Protein AF-0000000075713575 (afdb_homodimer)

Nearest PDB structures (foldseek):
  6gsm-assembly1_m  TM=3.880E-01  e=6.471E+00  Saccharomyces cerevisiae S288C
  9c3c-assembly1_d  TM=3.299E-01  e=9.921E+00  Oryctolagus cuniculus

Solvent-accessible surface area (backbone atoms only — not comparable to full-atom values): 21147 Å² total; per-residue (Å²): 94,68,69,56,51,51,51,34,57,72,71,66,52,67,71,81,42,70,58,87,87,47,70,42,59,58,77,86,48,47,62,59,51,35,51,52,45,24,72,74,68,73,42,72,39,70,41,90,49,92,88,32,43,68,83,84,58,66,46,84,48,88,96,42,70,45,41,72,75,47,74,49,78,45,34,51,42,26,34,40,26,39,27,32,38,95,81,52,45,49,35,33,54,73,44,41,70,91,52,56,64,51,34,50,21,53,49,16,29,68,74,30,69,89,32,45,40,45,40,55,36,76,92,68,70,32,34,31,53,76,65,93,54,53,84,86,58,61,41,10,54,60,50,44,52,48,39,30,54,74,40,41,71,44,72,41,46,64,41,71,56,68,54,78,45,67,30,69,41,94,83,75,40,64,42,52,60,83,70,44,73,46,75,47,63,56,96,70,68,57,50,52,52,35,57,73,70,67,53,69,70,81,43,67,57,87,86,47,70,44,58,58,76,86,49,46,63,58,50,34,52,52,46,23,72,74,68,72,42,70,40,70,41,90,50,93,88,33,43,67,84,85,58,67,46,85,47,87,96,41,68,46,40,72,77,45,74,50,79,44,34,51,41,26,33,38,27,40,27,31,38,96,80,51,45,49,37,35,54,73,44,41,70,88,54,56,62,49,34,50,21,52,48,15,30,68,76,31,68,91,32,46,40,45,41,57,36,76,92,69,71,33,33,30,54,76,66,91,54,52,83,85,58,60,40,11,54,59,51,42,52,48,39,31,55,73,40,41,72,46,71,40,47,65,41,71,55,65,55,78,46,67,31,69,40,94,84,74,40,63,44,53,62,86,71,45,73,47,76,46,63,54

InterPro domains:
  IPR023211 DNA polymerase, palm domain superfamily [G3DSA:3.90.1600.10] (2-115)
  IPR043502 DNA/RNA polymerase superfamily [SSF56672] (1-141)

Radius of gyration: 22.99 Å; Cα contacts (8 Å, |Δi|>4): 687; chains: 2; bounding box: 75×59×48 Å

Secondary structure (DSSP, 8-state):
-HHHHHHHHHHT--EEEE-SS-EEE-GGGHHHHHHHHHHHHSS-SBSSSTT-B---SPPSSTTS--EEEEEEEEE--EEEEEEE-TT--EEEEEEETTS-HHHHHHHHHHH-TTSBPEEEETTTTEEEESS---TTS-BHHHHHHHHHHTT--EEEEGGGGS---EEE-TTS-EEE-S--EEEE--/-HHHHHHHHHHT--EEEE-SS-EEE-GGGHHHHHHHHHHHHSS-SBSSSTT-B---SPPSSTTS--EEEEEEEEE--EEEEEEE-TT--EEEEEEETTS-HHHHHHHHHHH-TTSBPEEEETTTTEEEESS---TTS-BHHHHHHHHHHTT--EEEEGGGGS----EE-TTS-EE--S--EEEE--

Organism: Trichomonas vaginalis (strain ATCC PRA-98 / G3) (NCBI:txid412133)

pLDDT: mean 84.95, std 14.26, range [38.28, 98.31]

Sequence (372 aa):
MNEVFCTIEDLGLKAFYQDTDSMHIYNEDIPRLAHEFKKRYGRELIGKTLGQFHSDFAEITPGKQSLAYKSIFCGKKTYIDLLTNDLNEVAFHCRMKGVKQDVIALTANEMFPDSVQCFYDEDKGLMVPQGKFDKDSEFSVMKLYKALYDGQEIGFDLCKSCQPCFEEKFNFSITTKTSFIRKLKFMNEVFCTIEDLGLKAFYQDTDSMHIYNEDIPRLAHEFKKRYGRELIGKTLGQFHSDFAEITPGKQSLAYKSIFCGKKTYIDLLTNDLNEVAFHCRMKGVKQDVIALTANEMFPDSVQCFYDEDKGLMVPQGKFDKDSEFSVMKLYKALYDGQEIGFDLCKSCQPCFEEKFNFSITTKTSFIRKLKF

Structure (mmCIF, N/CA/C/O backbone):
data_AF-0000000075713575-model_v1
#
loop_
_entity.id
_entity.type
_entity.pdbx_description
1 polymer 'DNA-directed DNA polymerase'
#
loop_
_atom_site.group_PDB
_atom_site.id
_atom_site.type_symbol
_atom_site.label_atom_id
_atom_site.label_alt_id
_atom_site.label_comp_id
_atom_site.label_asym_id
_atom_site.label_entity_id
_atom_site.label_seq_id
_atom_site.pdbx_PDB_ins_code
_atom_site.Cartn_x
_atom_site.Cartn_y
_atom_site.Cartn_z
_atom_site.occupancy
_atom_site.B_iso_or_equiv
_atom_site.auth_seq_id
_atom_site.auth_comp_id
_atom_site.auth_asym_id
_atom_site.auth_atom_id
_atom_site.pdbx_PDB_model_num
ATOM 1 N N . MET A 1 1 ? 14.148 6.469 -8.203 1 74.56 1 MET A N 1
ATOM 2 C CA . MET A 1 1 ? 14 6.18 -6.777 1 74.56 1 MET A CA 1
ATOM 3 C C . MET A 1 1 ? 15.211 5.418 -6.25 1 74.56 1 MET A C 1
ATOM 5 O O . MET A 1 1 ? 15.781 5.781 -5.219 1 74.56 1 MET A O 1
ATOM 9 N N . ASN A 1 2 ? 15.695 4.5 -7.027 1 67.25 2 ASN A N 1
ATOM 10 C CA . ASN A 1 2 ? 16.859 3.752 -6.562 1 67.25 2 ASN A CA 1
ATOM 11 C C . ASN A 1 2 ? 18.062 4.66 -6.379 1 67.25 2 ASN A C 1
ATOM 13 O O . ASN A 1 2 ? 18.781 4.562 -5.375 1 67.25 2 ASN A O 1
ATOM 17 N N . GLU A 1 3 ? 18.281 5.555 -7.336 1 77.06 3 GLU A N 1
ATOM 18 C CA . GLU A 1 3 ? 19.391 6.504 -7.281 1 77.06 3 GLU A CA 1
ATOM 19 C C . GLU A 1 3 ? 19.297 7.398 -6.051 1 77.06 3 GLU A C 1
ATOM 21 O O . GLU A 1 3 ? 20.297 7.656 -5.383 1 77.06 3 GLU A O 1
ATOM 26 N N . VAL A 1 4 ? 18.094 7.781 -5.75 1 84.88 4 VAL A N 1
ATOM 27 C CA . VAL A 1 4 ? 17.875 8.68 -4.617 1 84.88 4 VAL A CA 1
ATOM 28 C C . VAL A 1 4 ? 18.094 7.918 -3.309 1 84.88 4 VAL A C 1
ATOM 30 O O . VAL A 1 4 ? 18.734 8.43 -2.389 1 84.88 4 VAL A O 1
ATOM 33 N N . PHE A 1 5 ? 17.609 6.742 -3.297 1 77.38 5 PHE A N 1
ATOM 34 C CA . PHE A 1 5 ? 17.75 5.914 -2.105 1 77.38 5 PHE A CA 1
ATOM 35 C C . PHE A 1 5 ? 19.219 5.633 -1.82 1 77.38 5 PHE A C 1
ATOM 37 O O . PHE A 1 5 ? 19.672 5.73 -0.675 1 77.38 5 PHE A O 1
ATOM 44 N N . CYS A 1 6 ? 19.906 5.277 -2.824 1 74.31 6 CYS A N 1
ATOM 45 C CA . CYS A 1 6 ? 21.328 5.02 -2.67 1 74.31 6 CYS A CA 1
ATOM 46 C C . CYS A 1 6 ? 22.062 6.262 -2.17 1 74.31 6 CYS A C 1
ATOM 48 O O . CYS A 1 6 ? 22.922 6.168 -1.298 1 74.31 6 CYS A O 1
ATOM 50 N N . THR A 1 7 ? 21.719 7.402 -2.732 1 85.56 7 THR A N 1
ATOM 51 C CA . THR A 1 7 ? 22.359 8.656 -2.32 1 85.56 7 THR A CA 1
ATOM 52 C C . THR A 1 7 ? 22.062 8.945 -0.85 1 85.56 7 THR A C 1
ATOM 54 O O . THR A 1 7 ? 22.953 9.375 -0.112 1 85.56 7 THR A O 1
ATOM 57 N N . ILE A 1 8 ? 20.844 8.734 -0.361 1 86.81 8 ILE A N 1
ATOM 58 C CA . ILE A 1 8 ? 20.422 8.945 1.023 1 86.81 8 ILE A CA 1
ATOM 59 C C . ILE A 1 8 ? 21.25 8.055 1.946 1 86.81 8 ILE A C 1
ATOM 61 O O . ILE A 1 8 ? 21.766 8.516 2.973 1 86.81 8 ILE A O 1
ATOM 65 N N . GLU A 1 9 ? 21.375 6.863 1.575 1 77.75 9 GLU A N 1
ATOM 66 C CA . GLU A 1 9 ? 22.141 5.906 2.363 1 77.75 9 GLU A CA 1
ATOM 67 C C . GLU A 1 9 ? 23.609 6.312 2.445 1 77.75 9 GLU A C 1
ATOM 69 O O . GLU A 1 9 ? 24.203 6.301 3.525 1 77.75 9 GLU A O 1
ATOM 74 N N . ASP A 1 10 ? 24.141 6.723 1.383 1 80.06 10 ASP A N 1
ATOM 75 C CA . ASP A 1 10 ? 25.531 7.125 1.315 1 80.06 10 ASP A CA 1
ATOM 76 C C . ASP A 1 10 ? 25.797 8.336 2.203 1 80.06 10 ASP A C 1
ATOM 78 O O . ASP A 1 10 ? 26.891 8.461 2.779 1 80.06 10 ASP A O 1
ATOM 82 N N . LEU A 1 11 ? 24.844 9.203 2.213 1 91 11 LEU A N 1
ATOM 83 C CA . LEU A 1 11 ? 24.984 10.438 2.986 1 91 11 LEU A CA 1
ATOM 84 C C . LEU A 1 11 ? 24.641 10.195 4.453 1 91 11 LEU A C 1
ATOM 86 O O . LEU A 1 11 ? 24.828 11.078 5.293 1 91 11 LEU A O 1
ATOM 90 N N . GLY A 1 12 ? 24.031 9.055 4.762 1 88.44 12 GLY A N 1
ATOM 91 C CA . GLY A 1 12 ? 23.625 8.766 6.121 1 88.44 12 GLY A CA 1
ATOM 92 C C . GLY A 1 12 ? 22.359 9.516 6.527 1 88.44 12 GLY A C 1
ATOM 93 O O . GLY A 1 12 ? 22.188 9.844 7.703 1 88.44 12 GLY A O 1
ATOM 94 N N . LEU A 1 13 ? 21.625 9.828 5.539 1 89.5 13 LEU A N 1
ATOM 95 C CA . LEU A 1 13 ? 20.375 10.516 5.836 1 89.5 13 LEU A CA 1
ATOM 96 C C . LEU A 1 13 ? 19.297 9.531 6.27 1 89.5 13 LEU A C 1
ATOM 98 O O . LEU A 1 13 ? 19.344 8.352 5.902 1 89.5 13 LEU A O 1
ATOM 102 N N . LYS A 1 14 ? 18.422 10.016 7.066 1 86.94 14 LYS A N 1
ATOM 103 C CA . LYS A 1 14 ? 17.328 9.172 7.555 1 86.94 14 LYS A CA 1
ATOM 104 C C . LYS A 1 14 ? 16.141 9.219 6.605 1 86.94 14 LYS A C 1
ATOM 106 O O . LYS A 1 14 ? 15.688 10.289 6.207 1 86.94 14 LYS A O 1
ATOM 111 N N . ALA A 1 15 ? 15.672 8.008 6.168 1 84.62 15 ALA A N 1
ATOM 112 C CA . ALA A 1 15 ? 14.414 7.84 5.445 1 84.62 15 ALA A CA 1
ATOM 113 C C . ALA A 1 15 ? 13.367 7.148 6.32 1 84.62 15 ALA A C 1
ATOM 115 O O . ALA A 1 15 ? 13.586 6.031 6.793 1 84.62 15 ALA A O 1
ATOM 116 N N . PHE A 1 16 ? 12.234 7.789 6.562 1 81.81 16 PHE A N 1
ATOM 117 C CA . PHE A 1 16 ? 11.234 7.293 7.496 1 81.81 16 PHE A CA 1
ATOM 118 C C . PHE A 1 16 ? 10.25 6.367 6.793 1 81.81 16 PHE A C 1
ATOM 120 O O . PHE A 1 16 ? 9.641 5.5 7.426 1 81.81 16 PHE A O 1
ATOM 127 N N . TYR A 1 17 ? 10 6.672 5.641 1 79.94 17 TYR A N 1
ATOM 128 C CA . TYR A 1 17 ? 9.047 5.945 4.805 1 79.94 17 TYR A CA 1
ATOM 129 C C . TYR A 1 17 ? 9.453 6.008 3.338 1 79.94 17 TYR A C 1
ATOM 131 O O . TYR A 1 17 ? 9.961 7.031 2.871 1 79.94 17 TYR A O 1
ATOM 139 N N . GLN A 1 18 ? 9.266 4.84 2.688 1 74.19 18 GLN A N 1
ATOM 140 C CA . GLN A 1 18 ? 9.562 4.797 1.258 1 74.19 18 GLN A CA 1
ATOM 141 C C . GLN A 1 18 ? 8.484 4.023 0.5 1 74.19 18 GLN A C 1
ATOM 143 O O . GLN A 1 18 ? 8.008 2.99 0.97 1 74.19 18 GLN A O 1
ATOM 148 N N . ASP A 1 19 ? 7.969 4.641 -0.542 1 72 19 ASP A N 1
ATOM 149 C CA . ASP A 1 19 ? 7.145 3.959 -1.535 1 72 19 ASP A CA 1
ATOM 150 C C . ASP A 1 19 ? 7.836 3.924 -2.895 1 72 19 ASP A C 1
ATOM 152 O O . ASP A 1 19 ? 9.039 4.184 -2.992 1 72 19 ASP A O 1
ATOM 156 N N . THR A 1 20 ? 7.102 3.471 -3.984 1 64.25 20 THR A N 1
ATOM 157 C CA . THR A 1 20 ? 7.668 3.33 -5.32 1 64.25 20 THR A CA 1
ATOM 158 C C . THR A 1 20 ? 8.18 4.672 -5.836 1 64.25 20 THR A C 1
ATOM 160 O O . THR A 1 20 ? 9.219 4.738 -6.488 1 64.25 20 THR A O 1
ATOM 163 N N . ASP A 1 21 ? 7.492 5.676 -5.492 1 72.75 21 ASP A N 1
ATOM 164 C CA . ASP A 1 21 ? 7.848 6.961 -6.086 1 72.75 21 ASP A CA 1
ATOM 165 C C . ASP A 1 21 ? 7.84 8.07 -5.035 1 72.75 21 ASP A C 1
ATOM 167 O O . ASP A 1 21 ? 7.793 9.258 -5.379 1 72.75 21 ASP A O 1
ATOM 171 N N . SER A 1 22 ? 7.852 7.707 -3.766 1 82.06 22 SER A N 1
ATOM 172 C CA . SER A 1 22 ? 7.836 8.727 -2.721 1 82.06 22 SER A CA 1
ATOM 173 C C . SER A 1 22 ? 8.672 8.297 -1.519 1 82.06 22 SER A C 1
ATOM 175 O O . SER A 1 22 ? 8.906 7.102 -1.317 1 82.06 22 SER A O 1
ATOM 177 N N . MET A 1 23 ? 9.117 9.312 -0.789 1 85.31 23 MET A N 1
ATOM 178 C CA . MET A 1 23 ? 9.883 9.062 0.428 1 85.31 23 MET A CA 1
ATOM 179 C C . MET A 1 23 ? 9.695 10.188 1.436 1 85.31 23 MET A C 1
ATOM 181 O O . MET A 1 23 ? 9.484 11.344 1.052 1 85.31 23 MET A O 1
ATOM 185 N N . HIS A 1 24 ? 9.672 9.797 2.691 1 90.19 24 HIS A N 1
ATOM 186 C CA . HIS A 1 24 ? 9.703 10.773 3.777 1 90.19 24 HIS A CA 1
ATOM 187 C C . HIS A 1 24 ? 11.117 10.953 4.316 1 90.19 24 HIS A C 1
ATOM 189 O O . HIS A 1 24 ? 11.734 9.992 4.785 1 90.19 24 HIS A O 1
ATOM 195 N N . ILE A 1 25 ? 11.656 12.164 4.207 1 91.44 25 ILE A N 1
ATOM 196 C CA . ILE A 1 25 ? 12.969 12.5 4.742 1 91.44 25 ILE A CA 1
ATOM 197 C C . ILE A 1 25 ? 12.898 13.836 5.48 1 91.44 25 ILE A C 1
ATOM 199 O O . ILE A 1 25 ? 11.922 14.57 5.352 1 91.44 25 ILE A O 1
ATOM 203 N N . TYR A 1 26 ? 13.891 14.109 6.309 1 94.31 26 TYR A N 1
ATOM 204 C CA . TYR A 1 26 ? 13.938 15.414 6.969 1 94.31 26 TYR A CA 1
ATOM 205 C C . TYR A 1 26 ? 14.047 16.531 5.949 1 94.31 26 TYR A C 1
ATOM 207 O O . TYR A 1 26 ? 14.836 16.453 5.004 1 94.31 26 TYR A O 1
ATOM 215 N N . ASN A 1 27 ? 13.273 17.547 6.191 1 93.56 27 ASN A N 1
ATOM 216 C CA . ASN A 1 27 ? 13.289 18.719 5.32 1 93.56 27 ASN A CA 1
ATOM 217 C C . ASN A 1 27 ? 14.688 19.328 5.234 1 93.56 27 ASN A C 1
ATOM 219 O O . ASN A 1 27 ? 15.102 19.781 4.168 1 93.56 27 ASN A O 1
ATOM 223 N N . GLU A 1 28 ? 15.422 19.406 6.262 1 94 28 GLU A N 1
ATOM 224 C CA . GLU A 1 28 ? 16.734 20.031 6.34 1 94 28 GLU A CA 1
ATOM 225 C C . GLU A 1 28 ? 17.766 19.266 5.516 1 94 28 GLU A C 1
ATOM 227 O O . GLU A 1 28 ? 18.828 19.812 5.184 1 94 28 GLU A O 1
ATOM 232 N N . ASP A 1 29 ? 17.453 18.047 5.188 1 94.88 29 ASP A N 1
ATOM 233 C CA . ASP A 1 29 ? 18.406 17.203 4.473 1 94.88 29 ASP A CA 1
ATOM 234 C C . ASP A 1 29 ? 18.219 17.312 2.963 1 94.88 29 ASP A C 1
ATOM 236 O O . ASP A 1 29 ? 19.062 16.859 2.189 1 94.88 29 ASP A O 1
ATOM 240 N N . ILE A 1 30 ? 17.141 17.875 2.529 1 94.5 30 ILE A N 1
ATOM 241 C CA . ILE A 1 30 ? 16.75 17.875 1.124 1 94.5 30 ILE A CA 1
ATOM 242 C C . ILE A 1 30 ? 17.781 18.641 0.298 1 94.5 30 ILE A C 1
ATOM 244 O O . ILE A 1 30 ? 18.219 18.156 -0.747 1 94.5 30 ILE A O 1
ATOM 248 N N . PRO A 1 31 ? 18.281 19.844 0.709 1 94.88 31 PRO A N 1
ATOM 249 C CA . PRO A 1 31 ? 19.297 20.547 -0.081 1 94.88 31 PRO A CA 1
ATOM 250 C C . PRO A 1 31 ? 20.578 19.75 -0.242 1 94.88 31 PRO A C 1
ATOM 252 O O . PRO A 1 31 ? 21.156 19.703 -1.335 1 94.88 31 PRO A O 1
ATOM 255 N N . ARG A 1 32 ? 20.984 19.156 0.859 1 96.06 32 ARG A N 1
ATOM 256 C CA . ARG A 1 32 ? 22.188 18.328 0.798 1 96.06 32 ARG A CA 1
ATOM 257 C C . ARG A 1 32 ? 22 17.172 -0.165 1 96.06 32 ARG A C 1
ATOM 259 O O . ARG A 1 32 ? 22.875 16.875 -0.975 1 96.06 32 ARG A O 1
ATOM 266 N N . LEU A 1 33 ? 20.906 16.484 -0.073 1 95.62 33 LEU A N 1
ATOM 267 C CA . LEU A 1 33 ? 20.578 15.383 -0.962 1 95.62 33 LEU A CA 1
ATOM 268 C C . LEU A 1 33 ? 20.562 15.836 -2.418 1 95.62 33 LEU A C 1
ATOM 270 O O . LEU A 1 33 ? 21.125 15.164 -3.285 1 95.62 33 LEU A O 1
ATOM 274 N N . ALA A 1 34 ? 19.922 16.953 -2.635 1 95.81 34 ALA A N 1
ATOM 275 C CA . ALA A 1 34 ? 19.812 17.5 -3.99 1 95.81 34 ALA A CA 1
ATOM 276 C C . ALA A 1 34 ? 21.188 17.812 -4.566 1 95.81 34 ALA A C 1
ATOM 278 O O . ALA A 1 34 ? 21.453 17.531 -5.734 1 95.81 34 ALA A O 1
ATOM 279 N N . HIS A 1 35 ? 21.969 18.375 -3.793 1 96.56 35 HIS A N 1
ATOM 280 C CA . HIS A 1 35 ? 23.312 18.75 -4.215 1 96.56 35 HIS A CA 1
ATOM 281 C C . HIS A 1 35 ? 24.141 17.516 -4.59 1 96.56 35 HIS A C 1
ATOM 283 O O . HIS A 1 35 ? 24.75 17.469 -5.656 1 96.56 35 HIS A O 1
ATOM 289 N N . GLU A 1 36 ? 24.125 16.547 -3.721 1 94.88 36 GLU A N 1
ATOM 290 C CA . GLU A 1 36 ? 24.906 15.344 -3.971 1 94.88 36 GLU A CA 1
ATOM 291 C C . GLU A 1 36 ? 24.359 14.578 -5.176 1 94.88 36 GLU A C 1
ATOM 293 O O . GLU A 1 36 ? 25.125 14.008 -5.953 1 94.88 36 GLU A O 1
ATOM 298 N N . PHE A 1 37 ? 23.078 14.539 -5.262 1 93.31 37 PHE A N 1
ATOM 299 C CA . PHE A 1 37 ? 22.438 13.883 -6.395 1 93.31 37 PHE A CA 1
ATOM 300 C C . PHE A 1 37 ? 22.859 14.523 -7.707 1 93.31 37 PHE A C 1
ATOM 302 O O . PHE A 1 37 ? 23.203 13.828 -8.664 1 93.31 37 PHE A O 1
ATOM 309 N N . LYS A 1 38 ? 22.844 15.805 -7.738 1 94.5 38 LYS A N 1
ATOM 310 C CA . LYS A 1 38 ? 23.266 16.531 -8.93 1 94.5 38 LYS A CA 1
ATOM 311 C C . LYS A 1 38 ? 24.734 16.266 -9.258 1 94.5 38 LYS A C 1
ATOM 313 O O . LYS A 1 38 ? 25.094 16.078 -10.422 1 94.5 38 LYS A O 1
ATOM 318 N N . LYS A 1 39 ? 25.547 16.328 -8.289 1 93.31 39 LYS A N 1
ATOM 319 C CA . LYS A 1 39 ? 26.984 16.062 -8.461 1 93.31 39 LYS A CA 1
ATOM 320 C C . LYS A 1 39 ? 27.219 14.68 -9.055 1 93.31 39 LYS A C 1
ATOM 322 O O . LYS A 1 39 ? 28.031 14.508 -9.953 1 93.31 39 LYS A O 1
ATOM 327 N N . ARG A 1 40 ? 26.438 13.75 -8.602 1 88.75 40 ARG A N 1
ATOM 328 C CA . ARG A 1 40 ? 26.656 12.352 -8.961 1 88.75 40 ARG A CA 1
ATOM 329 C C . ARG A 1 40 ? 26.031 12.031 -10.32 1 88.75 40 ARG A C 1
ATOM 331 O O . ARG A 1 40 ? 26.609 11.266 -11.102 1 88.75 40 ARG A O 1
ATOM 338 N N . TYR A 1 41 ? 24.906 12.602 -10.547 1 89.12 41 TYR A N 1
ATOM 339 C CA . TYR A 1 41 ? 24.141 12.125 -11.695 1 89.12 41 TYR A CA 1
ATOM 340 C C . TYR A 1 41 ? 23.953 13.234 -12.727 1 89.12 41 TYR A C 1
ATOM 342 O O . TYR A 1 41 ? 23.438 12.992 -13.82 1 89.12 41 TYR A O 1
ATOM 350 N N . GLY A 1 42 ? 24.266 14.453 -12.422 1 91.5 42 GLY A N 1
ATOM 351 C CA . GLY A 1 42 ? 24.203 15.57 -13.359 1 91.5 42 GLY A CA 1
ATOM 352 C C . GLY A 1 42 ? 22.781 16.047 -13.625 1 91.5 42 GLY A C 1
ATOM 353 O O . GLY A 1 42 ? 22.516 16.703 -14.633 1 91.5 42 GLY A O 1
ATOM 354 N N . ARG A 1 43 ? 21.891 15.594 -12.82 1 93 43 ARG A N 1
ATOM 355 C CA . ARG A 1 43 ? 20.484 15.953 -12.984 1 93 43 ARG A CA 1
ATOM 356 C C . ARG A 1 43 ? 19.938 16.609 -11.727 1 93 43 ARG A C 1
ATOM 358 O O . ARG A 1 43 ? 20.391 16.328 -10.617 1 93 43 ARG A O 1
ATOM 365 N N . GLU A 1 44 ? 18.922 17.484 -11.961 1 94.56 44 GLU A N 1
ATOM 366 C CA . GLU A 1 44 ? 18.266 18.125 -10.828 1 94.56 44 GLU A CA 1
ATOM 367 C C . GLU A 1 44 ? 17.297 17.156 -10.148 1 94.56 44 GLU A C 1
ATOM 369 O O . GLU A 1 44 ? 16.469 16.531 -10.812 1 94.56 44 GLU A O 1
ATOM 374 N N . LEU A 1 45 ? 17.406 17.109 -8.867 1 93.69 45 LEU A N 1
ATOM 375 C CA . LEU A 1 45 ? 16.562 16.188 -8.102 1 93.69 45 LEU A CA 1
ATOM 376 C C . LEU A 1 45 ? 15.156 16.766 -7.91 1 93.69 45 LEU A C 1
ATOM 378 O O . LEU A 1 45 ? 14.156 16.078 -8.102 1 93.69 45 LEU A O 1
ATOM 382 N N . ILE A 1 46 ? 15.148 18.062 -7.516 1 93.69 46 ILE A N 1
ATOM 383 C CA . ILE A 1 46 ? 13.891 18.703 -7.148 1 93.69 46 ILE A CA 1
ATOM 384 C C . ILE A 1 46 ? 13.273 19.375 -8.375 1 93.69 46 ILE A C 1
ATOM 386 O O . ILE A 1 46 ? 13.938 20.141 -9.07 1 93.69 46 ILE A O 1
ATOM 390 N N . GLY A 1 47 ? 12.109 19.078 -8.68 1 91.81 47 GLY A N 1
ATOM 391 C CA . GLY A 1 47 ? 11.391 19.656 -9.805 1 91.81 47 GLY A CA 1
ATOM 392 C C . GLY A 1 47 ? 10.109 18.891 -10.141 1 91.81 47 GLY A C 1
ATOM 393 O O . GLY A 1 47 ? 9.688 18.016 -9.391 1 91.81 47 GLY A O 1
ATOM 394 N N . LYS A 1 48 ? 9.469 19.266 -11.219 1 88.38 48 LYS A N 1
ATOM 395 C CA . LYS A 1 48 ? 8.172 18.688 -11.578 1 88.38 48 LYS A CA 1
ATOM 396 C C . LYS A 1 48 ? 8.281 17.844 -12.844 1 88.38 48 LYS A C 1
ATOM 398 O O . LYS A 1 48 ? 7.297 17.234 -13.281 1 88.38 48 LYS A O 1
ATOM 403 N N . THR A 1 49 ? 9.445 17.688 -13.312 1 85.12 49 THR A N 1
ATOM 404 C CA . THR A 1 49 ? 9.648 16.922 -14.531 1 85.12 49 THR A CA 1
ATOM 405 C C . THR A 1 49 ? 9.906 15.453 -14.203 1 85.12 49 THR A C 1
ATOM 407 O O . THR A 1 49 ? 10.125 15.102 -13.039 1 85.12 49 THR A O 1
ATOM 410 N N . LEU A 1 50 ? 9.812 14.625 -15.25 1 81.19 50 LEU A N 1
ATOM 411 C CA . LEU A 1 50 ? 10.055 13.203 -15.07 1 81.19 50 LEU A CA 1
ATOM 412 C C . LEU A 1 50 ? 11.414 12.953 -14.422 1 81.19 50 LEU A C 1
ATOM 414 O O . LEU A 1 50 ? 12.414 13.531 -14.844 1 81.19 50 LEU A O 1
ATOM 418 N N . GLY A 1 51 ? 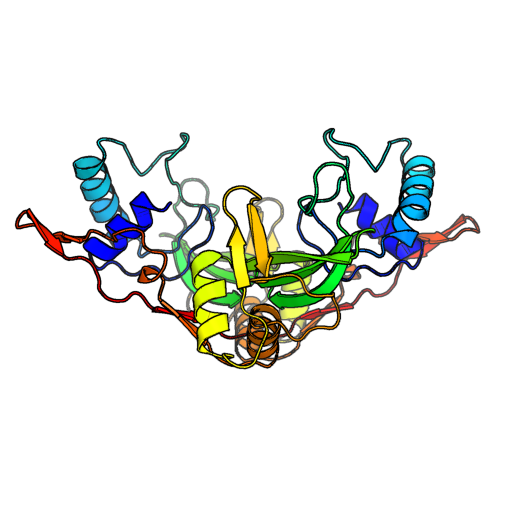11.422 12.141 -13.422 1 79.44 51 GLY A N 1
ATOM 419 C CA . GLY A 1 51 ? 12.656 11.82 -12.734 1 79.44 51 GLY A CA 1
ATOM 420 C C . GLY A 1 51 ? 12.969 12.766 -11.586 1 79.44 51 GLY A C 1
ATOM 421 O O . GLY A 1 51 ? 13.914 12.539 -10.828 1 79.44 51 GLY A O 1
ATOM 422 N N . GLN A 1 52 ? 12.156 13.805 -11.469 1 89.31 52 GLN A N 1
ATOM 423 C CA . GLN A 1 52 ? 12.344 14.75 -10.375 1 89.31 52 GLN A CA 1
ATOM 424 C C . GLN A 1 52 ? 11.312 14.523 -9.273 1 89.31 52 GLN A C 1
ATOM 426 O O . GLN A 1 52 ? 10.352 13.766 -9.453 1 89.31 52 GLN A O 1
ATOM 431 N N . PHE A 1 53 ? 11.625 15.148 -8.117 1 90.12 53 PHE A N 1
ATOM 432 C CA . PHE A 1 53 ? 10.773 14.953 -6.949 1 90.12 53 PHE A CA 1
ATOM 433 C C . PHE A 1 53 ? 10.266 16.297 -6.426 1 90.12 53 PHE A C 1
ATOM 435 O O . PHE A 1 53 ? 10.953 17.312 -6.543 1 90.12 53 PHE A O 1
ATOM 442 N N . HIS A 1 54 ? 9.102 16.297 -5.953 1 90.94 54 HIS A N 1
ATOM 443 C CA . HIS A 1 54 ? 8.477 17.438 -5.281 1 90.94 54 HIS A CA 1
ATOM 444 C C . HIS A 1 54 ? 7.672 16.984 -4.066 1 90.94 54 HIS A C 1
ATOM 446 O O . HIS A 1 54 ? 7.449 15.781 -3.881 1 90.94 54 HIS A O 1
ATOM 452 N N . SER A 1 55 ? 7.309 17.906 -3.24 1 89.5 55 SER A N 1
ATOM 453 C CA . SER A 1 55 ? 6.504 17.562 -2.07 1 89.5 55 SER A CA 1
ATOM 454 C C . SER A 1 55 ? 5.121 17.078 -2.477 1 89.5 55 SER A C 1
ATOM 456 O O . SER A 1 55 ? 4.484 17.656 -3.357 1 89.5 55 SER A O 1
ATOM 458 N N . ASP A 1 56 ? 4.727 16.016 -1.859 1 87.25 56 ASP A N 1
ATOM 459 C CA . ASP A 1 56 ? 3.391 15.469 -2.074 1 87.25 56 ASP A CA 1
ATOM 460 C C . ASP A 1 56 ? 2.391 16.062 -1.08 1 87.25 56 ASP A C 1
ATOM 462 O O . ASP A 1 56 ? 1.19 15.789 -1.166 1 87.25 56 ASP A O 1
ATOM 466 N N . PHE A 1 57 ? 2.877 16.844 -0.15 1 90.62 57 PHE A N 1
ATOM 467 C CA . PHE A 1 57 ? 1.98 17.422 0.845 1 90.62 57 PHE A CA 1
ATOM 468 C C . PHE A 1 57 ? 1.279 18.656 0.291 1 90.62 57 PHE A C 1
ATOM 470 O O . PHE A 1 57 ? 1.934 19.609 -0.16 1 90.62 57 PHE A O 1
ATOM 477 N N . ALA A 1 58 ? -0.032 18.562 0.281 1 90.75 58 ALA A N 1
ATOM 478 C CA . ALA A 1 58 ? -0.8 19.75 -0.096 1 90.75 58 ALA A CA 1
ATOM 479 C C . ALA A 1 58 ? -0.488 20.922 0.83 1 90.75 58 ALA A C 1
ATOM 481 O O . ALA A 1 58 ? -0.219 20.719 2.018 1 90.75 58 ALA A O 1
ATOM 482 N N . GLU A 1 59 ? -0.541 22.031 0.197 1 92.38 59 GLU A N 1
ATOM 483 C CA . GLU A 1 59 ? -0.345 23.234 0.991 1 92.38 59 GLU A CA 1
ATOM 484 C C . GLU A 1 59 ? -1.596 23.578 1.799 1 92.38 59 GLU A C 1
ATOM 486 O O . GLU A 1 59 ? -2.697 23.641 1.249 1 92.38 59 GLU A O 1
ATOM 491 N N . ILE A 1 60 ? -1.379 23.75 3.119 1 92.31 60 ILE A N 1
ATOM 492 C CA . ILE A 1 60 ? -2.494 24.156 3.967 1 92.31 60 ILE A CA 1
ATOM 493 C C . ILE A 1 60 ? -2.979 25.531 3.553 1 92.31 60 ILE A C 1
ATOM 495 O O . ILE A 1 60 ? -4.176 25.75 3.334 1 92.31 60 ILE A O 1
ATOM 499 N N . THR A 1 61 ? -2.066 26.406 3.461 1 91.94 61 THR A N 1
ATOM 500 C CA . THR A 1 61 ? -2.242 27.734 2.895 1 91.94 61 THR A CA 1
ATOM 501 C C . THR A 1 61 ? -1.445 27.891 1.602 1 91.94 61 THR A C 1
ATOM 503 O O . THR A 1 61 ? -0.241 27.625 1.575 1 91.94 61 THR A O 1
ATOM 506 N N . PRO A 1 62 ? -2.227 28.281 0.541 1 90.94 62 PRO A N 1
ATOM 507 C CA . PRO A 1 62 ? -1.529 28.406 -0.74 1 90.94 62 PRO A CA 1
ATOM 508 C C . PRO A 1 62 ? -0.265 29.266 -0.636 1 90.94 62 PRO A C 1
ATOM 510 O O . PRO A 1 62 ? -0.296 30.359 -0.062 1 90.94 62 PRO A O 1
ATOM 513 N N . GLY A 1 63 ? 0.794 28.75 -1.193 1 91.94 63 GLY A N 1
ATOM 514 C CA . GLY A 1 63 ? 2.061 29.469 -1.2 1 91.94 63 GLY A CA 1
ATOM 515 C C . GLY A 1 63 ? 2.934 29.141 -0.001 1 91.94 63 GLY A C 1
ATOM 516 O O . GLY A 1 63 ? 4.078 29.594 0.079 1 91.94 63 GLY A O 1
ATOM 517 N N . LYS A 1 64 ? 2.424 28.406 0.978 1 92.88 64 LYS A N 1
ATOM 518 C CA . LYS A 1 64 ? 3.18 28.016 2.16 1 92.88 64 LYS A CA 1
ATOM 519 C C . LYS A 1 64 ? 3.465 26.516 2.15 1 92.88 64 LYS A C 1
ATOM 521 O O . LYS A 1 64 ? 2.541 25.703 2.09 1 92.88 64 LYS A O 1
ATOM 526 N N . GLN A 1 65 ? 4.695 26.234 2.26 1 91.94 65 GLN A N 1
ATOM 527 C CA . GLN A 1 65 ? 5.098 24.828 2.246 1 91.94 65 GLN A CA 1
ATOM 528 C C . GLN A 1 65 ? 4.594 24.109 3.49 1 91.94 65 GLN A C 1
ATOM 530 O O . GLN A 1 65 ? 4.672 24.641 4.602 1 91.94 65 GLN A O 1
ATOM 535 N N . SER A 1 66 ? 4.078 22.906 3.271 1 94.25 66 SER A N 1
ATOM 536 C CA . SER A 1 66 ? 3.682 22.047 4.371 1 94.25 66 SER A CA 1
ATOM 537 C C . SER A 1 66 ? 4.762 21.016 4.684 1 94.25 66 SER A C 1
ATOM 539 O O . SER A 1 66 ? 5.383 20.469 3.77 1 94.25 66 SER A O 1
ATOM 541 N N . LEU A 1 67 ? 4.977 20.828 5.973 1 94.62 67 LEU A N 1
ATOM 542 C CA . LEU A 1 67 ? 5.914 19.812 6.438 1 94.62 67 LEU A CA 1
ATOM 543 C C . LEU A 1 67 ? 5.234 18.859 7.402 1 94.62 67 LEU A C 1
ATOM 545 O O . LEU A 1 67 ? 4.34 19.25 8.148 1 94.62 67 LEU A O 1
ATOM 549 N N . ALA A 1 68 ? 5.676 17.609 7.316 1 95.19 68 ALA A N 1
ATOM 550 C CA . ALA A 1 68 ? 5.195 16.641 8.297 1 95.19 68 ALA A CA 1
ATOM 551 C C . ALA A 1 68 ? 5.918 16.812 9.633 1 95.19 68 ALA A C 1
ATOM 553 O O . ALA A 1 68 ? 7.148 16.734 9.695 1 95.19 68 ALA A O 1
ATOM 554 N N . TYR A 1 69 ? 5.152 16.984 10.625 1 94.81 69 TYR A N 1
ATOM 555 C CA . TYR A 1 69 ? 5.676 17.125 11.977 1 94.81 69 TYR A CA 1
ATOM 556 C C . TYR A 1 69 ? 5.727 15.773 12.68 1 94.81 69 TYR A C 1
ATOM 558 O O . TYR A 1 69 ? 6.66 15.492 13.438 1 94.81 69 TYR A O 1
ATOM 566 N N . LYS A 1 70 ? 4.746 15.023 12.531 1 94.5 70 LYS A N 1
ATOM 567 C CA . LYS A 1 70 ? 4.605 13.672 13.07 1 94.5 70 LYS A CA 1
ATOM 568 C C . LYS A 1 70 ? 3.965 12.734 12.047 1 94.5 70 LYS A C 1
ATOM 570 O O . LYS A 1 70 ? 3.041 13.125 11.336 1 94.5 70 LYS A O 1
ATOM 575 N N . SER A 1 71 ? 4.543 11.516 11.984 1 93.75 71 SER A N 1
ATOM 576 C CA . SER A 1 71 ? 4 10.531 11.055 1 93.75 71 SER A CA 1
ATOM 577 C C . SER A 1 71 ? 3.773 9.188 11.75 1 93.75 71 SER A C 1
ATOM 579 O O . SER A 1 71 ? 4.52 8.82 12.664 1 93.75 71 SER A O 1
ATOM 581 N N . ILE A 1 72 ? 2.719 8.531 11.414 1 92.12 72 ILE A N 1
ATOM 582 C CA . ILE A 1 72 ? 2.449 7.16 11.82 1 92.12 72 ILE A CA 1
ATOM 583 C C . ILE A 1 72 ? 2.283 6.281 10.578 1 92.12 72 ILE A C 1
ATOM 585 O O . ILE A 1 72 ? 1.416 6.539 9.742 1 92.12 72 ILE A O 1
ATOM 589 N N . PHE A 1 73 ? 3.084 5.32 10.414 1 87.06 73 PHE A N 1
ATOM 590 C CA . PHE A 1 73 ? 3.041 4.387 9.297 1 87.06 73 PHE A CA 1
ATOM 591 C C . PHE A 1 73 ? 2.547 3.018 9.75 1 87.06 73 PHE A C 1
ATOM 593 O O . PHE A 1 73 ? 3.26 2.295 10.453 1 87.06 73 PHE A O 1
ATOM 600 N N . CYS A 1 74 ? 1.364 2.648 9.383 1 82 74 CYS A N 1
ATOM 601 C CA . CYS A 1 74 ? 0.756 1.411 9.859 1 82 74 CYS A CA 1
ATOM 602 C C . CYS A 1 74 ? 1.139 0.234 8.969 1 82 74 CYS A C 1
ATOM 604 O O . CYS A 1 74 ? 1.373 -0.871 9.461 1 82 74 CYS A O 1
ATOM 606 N N . GLY A 1 75 ? 1.098 0.457 7.73 1 75.88 75 GLY A N 1
ATOM 607 C CA . GLY A 1 75 ? 1.371 -0.698 6.887 1 75.88 75 GLY A CA 1
ATOM 608 C C . GLY A 1 75 ? 1.695 -0.327 5.453 1 75.88 75 GLY A C 1
ATOM 609 O O . GLY A 1 75 ? 1.308 0.743 4.98 1 75.88 75 GLY A O 1
ATOM 610 N N . LYS A 1 76 ? 2.449 -1.216 4.871 1 77.62 76 LYS A N 1
ATOM 611 C CA . LYS A 1 76 ? 2.76 -1.164 3.445 1 77.62 76 LYS A CA 1
ATOM 612 C C . LYS A 1 76 ? 2.006 -2.246 2.678 1 77.62 76 LYS A C 1
ATOM 614 O O . LYS A 1 76 ? 1.653 -3.283 3.244 1 77.62 76 LYS A O 1
ATOM 619 N N . LYS A 1 77 ? 1.75 -1.894 1.544 1 80.06 77 LYS A N 1
ATOM 620 C CA . LYS A 1 77 ? 1.087 -2.881 0.697 1 80.06 77 LYS A CA 1
ATOM 621 C C . LYS A 1 77 ? 1.9 -4.168 0.616 1 80.06 77 LYS A C 1
ATOM 623 O O . LYS A 1 77 ? 3.031 -4.168 0.124 1 80.06 77 LYS A O 1
ATOM 628 N N . THR A 1 78 ? 1.349 -5.242 1.147 1 87.31 78 THR A N 1
ATOM 629 C CA . THR A 1 78 ? 2.02 -6.539 1.209 1 87.31 78 THR A CA 1
ATOM 630 C C . THR A 1 78 ? 1.014 -7.676 1.064 1 87.31 78 THR A C 1
ATOM 632 O O . THR A 1 78 ? 0.085 -7.797 1.866 1 87.31 78 THR A O 1
ATOM 635 N N . TYR A 1 79 ? 1.165 -8.422 -0.013 1 90.62 79 TYR A N 1
ATOM 636 C CA . TYR A 1 79 ? 0.319 -9.594 -0.218 1 90.62 79 TYR A CA 1
ATOM 637 C C . TYR A 1 79 ? 0.968 -10.57 -1.188 1 90.62 79 TYR A C 1
ATOM 639 O O . TYR A 1 79 ? 1.92 -10.219 -1.891 1 90.62 79 TYR A O 1
ATOM 647 N N . ILE A 1 80 ? 0.472 -11.797 -1.207 1 95.12 80 ILE A N 1
ATOM 648 C CA . ILE A 1 80 ? 0.927 -12.828 -2.137 1 95.12 80 ILE A CA 1
ATOM 649 C C . ILE A 1 80 ? -0.27 -13.625 -2.654 1 95.12 80 ILE A C 1
ATOM 651 O O . ILE A 1 80 ? -1.212 -13.898 -1.908 1 95.12 80 ILE A O 1
ATOM 655 N N . ASP A 1 81 ? -0.179 -13.945 -3.908 1 95.81 81 ASP A N 1
ATOM 656 C CA . ASP A 1 81 ? -1.127 -14.844 -4.555 1 95.81 81 ASP A CA 1
ATOM 657 C C . ASP A 1 81 ? -0.422 -16.094 -5.09 1 95.81 81 ASP A C 1
ATOM 659 O O . ASP A 1 81 ? 0.545 -15.984 -5.848 1 95.81 81 ASP A O 1
ATOM 663 N N . LEU A 1 82 ? -0.87 -17.234 -4.656 1 97.69 82 LEU A N 1
ATOM 664 C CA . LEU A 1 82 ? -0.494 -18.484 -5.309 1 97.69 82 LEU A CA 1
ATOM 665 C C . LEU A 1 82 ? -1.298 -18.703 -6.586 1 97.69 82 LEU A C 1
ATOM 667 O O . LEU A 1 82 ? -2.51 -18.922 -6.535 1 97.69 82 LEU A O 1
ATOM 671 N N . LEU A 1 83 ? -0.571 -18.609 -7.656 1 96.94 83 LEU A N 1
ATOM 672 C CA . LEU A 1 83 ? -1.216 -18.688 -8.961 1 96.94 83 LEU A CA 1
ATOM 673 C C . LEU A 1 83 ? -1.158 -20.109 -9.508 1 96.94 83 LEU A C 1
ATOM 675 O O . LEU A 1 83 ? -0.197 -20.844 -9.25 1 96.94 83 LEU A O 1
ATOM 679 N N . THR A 1 84 ? -2.17 -20.453 -10.242 1 96.12 84 THR A N 1
ATOM 680 C CA . THR A 1 84 ? -2.188 -21.703 -11.008 1 96.12 84 THR A CA 1
ATOM 681 C C . THR A 1 84 ? -2.941 -21.516 -12.32 1 96.12 84 THR A C 1
ATOM 683 O O . THR A 1 84 ? -3.473 -20.438 -12.594 1 96.12 84 THR A O 1
ATOM 686 N N . ASN A 1 85 ? -2.752 -22.484 -13.219 1 94 85 ASN A N 1
ATOM 687 C CA . ASN A 1 85 ? -3.477 -22.5 -14.484 1 94 85 ASN A CA 1
ATOM 688 C C . ASN A 1 85 ? -3.99 -23.891 -14.836 1 94 85 ASN A C 1
ATOM 690 O O . ASN A 1 85 ? -3.984 -24.781 -13.992 1 94 85 ASN A O 1
ATOM 694 N N . ASP A 1 86 ? -4.523 -24.016 -16.047 1 93.31 86 ASP A N 1
ATOM 695 C CA . ASP A 1 86 ? -5.16 -25.266 -16.438 1 93.31 86 ASP A CA 1
ATOM 696 C C . ASP A 1 86 ? -4.121 -26.359 -16.672 1 93.31 86 ASP A C 1
ATOM 698 O O . ASP A 1 86 ? -4.473 -27.531 -16.812 1 93.31 86 ASP A O 1
ATOM 702 N N . LEU A 1 87 ? -2.895 -26.062 -16.688 1 93.62 87 LEU A N 1
ATOM 703 C CA . LEU A 1 87 ? -1.812 -27.031 -16.797 1 93.62 87 LEU A CA 1
ATOM 704 C C . LEU A 1 87 ? -1.261 -27.391 -15.422 1 93.62 87 LEU A C 1
ATOM 706 O O . LEU A 1 87 ? -0.245 -28.078 -15.312 1 93.62 87 LEU A O 1
ATOM 710 N N . ASN A 1 88 ? -1.806 -26.859 -14.406 1 93.69 88 ASN A N 1
ATOM 711 C CA . ASN A 1 88 ? -1.433 -27.109 -13.016 1 93.69 88 ASN A CA 1
ATOM 712 C C . ASN A 1 88 ? -0.038 -26.578 -12.711 1 93.69 88 ASN A C 1
ATOM 714 O O . ASN A 1 88 ? 0.708 -27.188 -11.938 1 93.69 88 ASN A O 1
ATOM 718 N N . GLU A 1 89 ? 0.269 -25.531 -13.414 1 94.56 89 GLU A N 1
ATOM 719 C CA . GLU A 1 89 ? 1.522 -24.844 -13.109 1 94.56 89 GLU A CA 1
ATOM 720 C C . GLU A 1 89 ? 1.356 -23.891 -11.93 1 94.56 89 GLU A C 1
ATOM 722 O O . GLU A 1 89 ? 0.246 -23.438 -11.641 1 94.56 89 GLU A O 1
ATOM 727 N N . VAL A 1 90 ? 2.531 -23.688 -11.281 1 96.5 90 VAL A N 1
ATOM 728 C CA . VAL A 1 90 ? 2.471 -22.891 -10.062 1 96.5 90 VAL A CA 1
ATOM 729 C C . VAL A 1 90 ? 3.414 -21.703 -10.18 1 96.5 90 VAL A C 1
ATOM 731 O O . VAL A 1 90 ? 4.539 -21.828 -10.664 1 96.5 90 VAL A O 1
ATOM 734 N N . ALA A 1 91 ? 2.922 -20.578 -9.852 1 97.25 91 ALA A N 1
ATOM 735 C CA . ALA A 1 91 ? 3.719 -19.359 -9.703 1 97.25 91 ALA A CA 1
ATOM 736 C C . ALA A 1 91 ? 3.152 -18.469 -8.602 1 97.25 91 ALA A C 1
ATOM 738 O O . ALA A 1 91 ? 2.184 -18.828 -7.934 1 97.25 91 ALA A O 1
ATOM 739 N N . PHE A 1 92 ? 3.861 -17.406 -8.383 1 96.94 92 PHE A N 1
ATOM 740 C CA . PHE A 1 92 ? 3.428 -16.516 -7.316 1 96.94 92 PHE A CA 1
ATOM 741 C C . PHE A 1 92 ? 3.441 -15.062 -7.793 1 96.94 92 PHE A C 1
ATOM 743 O O . PHE A 1 92 ? 4.383 -14.633 -8.461 1 96.94 92 PHE A O 1
ATOM 750 N N . HIS A 1 93 ? 2.393 -14.344 -7.527 1 94 93 HIS A N 1
ATOM 751 C CA . HIS A 1 93 ? 2.342 -12.891 -7.602 1 94 93 HIS A CA 1
ATOM 752 C C . HIS A 1 93 ? 2.5 -12.258 -6.223 1 94 93 HIS A C 1
ATOM 754 O O . HIS A 1 93 ? 1.617 -12.391 -5.371 1 94 93 HIS A O 1
ATOM 760 N N . CYS A 1 94 ? 3.617 -11.641 -6.016 1 92.12 94 CYS A N 1
ATOM 761 C CA . CYS A 1 94 ? 3.914 -11.117 -4.688 1 92.12 94 CYS A CA 1
ATOM 762 C C . CYS A 1 94 ? 4.121 -9.609 -4.723 1 92.12 94 CYS A C 1
ATOM 764 O O . CYS A 1 94 ? 4.68 -9.078 -5.684 1 92.12 94 CYS A O 1
ATOM 766 N N . ARG A 1 95 ? 3.641 -8.984 -3.73 1 87.19 95 ARG A N 1
ATOM 767 C CA . ARG A 1 95 ? 3.891 -7.566 -3.504 1 87.19 95 ARG A CA 1
ATOM 768 C C . ARG A 1 95 ? 4.348 -7.312 -2.072 1 87.19 95 ARG A C 1
ATOM 770 O O . ARG A 1 95 ? 3.746 -7.82 -1.124 1 87.19 95 ARG A O 1
ATOM 777 N N . MET A 1 96 ? 5.449 -6.715 -1.98 1 86.56 96 MET A N 1
ATOM 778 C CA . MET A 1 96 ? 5.977 -6.207 -0.718 1 86.56 96 MET A CA 1
ATOM 779 C C . MET A 1 96 ? 6.734 -4.898 -0.931 1 86.56 96 MET A C 1
ATOM 781 O O . MET A 1 96 ? 7.926 -4.91 -1.24 1 86.56 96 MET A O 1
ATOM 785 N N . LYS A 1 97 ? 5.922 -3.904 -0.785 1 76.75 97 LYS A N 1
ATOM 786 C CA . LYS A 1 97 ? 6.504 -2.605 -1.109 1 76.75 97 LYS A CA 1
ATOM 787 C C . LYS A 1 97 ? 7.797 -2.371 -0.333 1 76.75 97 LYS A C 1
ATOM 789 O O . LYS A 1 97 ? 7.844 -2.582 0.881 1 76.75 97 LYS A O 1
ATOM 794 N N . GLY A 1 98 ? 8.898 -2.061 -1.066 1 72.44 98 GLY A N 1
ATOM 795 C CA . GLY A 1 98 ? 10.188 -1.758 -0.47 1 72.44 98 GLY A CA 1
ATOM 796 C C . GLY A 1 98 ? 11.109 -2.961 -0.397 1 72.44 98 GLY A C 1
ATOM 797 O O . GLY A 1 98 ? 12.266 -2.844 0.019 1 72.44 98 GLY A O 1
ATOM 798 N N . VAL A 1 99 ? 10.586 -4.125 -0.728 1 82.44 99 VAL A N 1
ATOM 799 C CA . VAL A 1 99 ? 11.406 -5.336 -0.738 1 82.44 99 VAL A CA 1
ATOM 800 C C . VAL A 1 99 ? 11.328 -5.996 -2.113 1 82.44 99 VAL A C 1
ATOM 802 O O . VAL A 1 99 ? 10.234 -6.285 -2.609 1 82.44 99 VAL A O 1
ATOM 805 N N . LYS A 1 100 ? 12.477 -6.281 -2.689 1 83.12 100 LYS A N 1
ATOM 806 C CA . LYS A 1 100 ? 12.531 -6.906 -4.008 1 83.12 100 LYS A CA 1
ATOM 807 C C . LYS A 1 100 ? 12.109 -8.367 -3.943 1 83.12 100 LYS A C 1
ATOM 809 O O . LYS A 1 100 ? 12.32 -9.039 -2.93 1 83.12 100 LYS A O 1
ATOM 814 N N . GLN A 1 101 ? 11.648 -8.852 -5.047 1 89.69 101 GLN A N 1
ATOM 815 C CA . GLN A 1 101 ? 11.109 -10.203 -5.105 1 89.69 101 GLN A CA 1
ATOM 816 C C . GLN A 1 101 ? 12.195 -11.242 -4.848 1 89.69 101 GLN A C 1
ATOM 818 O O . GLN A 1 101 ? 11.945 -12.273 -4.219 1 89.69 101 GLN A O 1
ATOM 823 N N . ASP A 1 102 ? 13.398 -10.945 -5.395 1 89.06 102 ASP A N 1
ATOM 824 C CA . ASP A 1 102 ? 14.492 -11.891 -5.18 1 89.06 102 ASP A CA 1
ATOM 825 C C . ASP A 1 102 ? 14.867 -11.977 -3.703 1 89.06 102 ASP A C 1
ATOM 827 O O . ASP A 1 102 ? 15.164 -13.062 -3.195 1 89.06 102 ASP A O 1
ATOM 831 N N . VAL 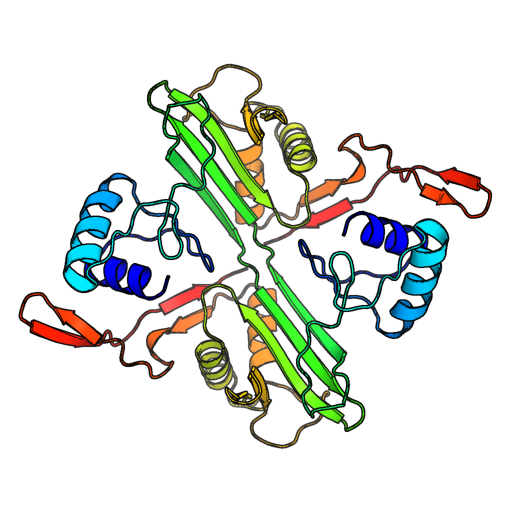A 1 103 ? 14.828 -10.859 -3.025 1 89.31 103 VAL A N 1
ATOM 832 C CA . VAL A 1 103 ? 15.109 -10.82 -1.597 1 89.31 103 VAL A CA 1
ATOM 833 C C . VAL A 1 103 ? 14.031 -11.578 -0.83 1 89.31 103 VAL A C 1
ATOM 835 O O . VAL A 1 103 ? 14.328 -12.305 0.119 1 89.31 103 VAL A O 1
ATOM 838 N N . ILE A 1 104 ? 12.789 -11.445 -1.243 1 94.38 104 ILE A N 1
ATOM 839 C CA . ILE A 1 104 ? 11.68 -12.172 -0.629 1 94.38 104 ILE A CA 1
ATOM 840 C C . ILE A 1 104 ? 11.922 -13.672 -0.743 1 94.38 104 ILE A C 1
ATOM 842 O O . ILE A 1 104 ? 11.828 -14.398 0.25 1 94.38 104 ILE A O 1
ATOM 846 N N . ALA A 1 105 ? 12.258 -14.086 -1.931 1 95.44 105 ALA A N 1
ATOM 847 C CA . ALA A 1 105 ? 12.477 -15.5 -2.184 1 95.44 105 ALA A CA 1
ATOM 848 C C . ALA A 1 105 ? 13.633 -16.047 -1.336 1 95.44 105 ALA A C 1
ATOM 850 O O . ALA A 1 105 ? 13.5 -17.078 -0.694 1 95.44 105 ALA A O 1
ATOM 851 N N . LEU A 1 106 ? 14.742 -15.312 -1.328 1 93.88 106 LEU A N 1
ATOM 852 C CA . LEU A 1 106 ? 15.922 -15.742 -0.58 1 93.88 106 LEU A CA 1
ATOM 853 C C . LEU A 1 106 ? 15.609 -15.844 0.91 1 93.88 106 LEU A C 1
ATOM 855 O O . LEU A 1 106 ? 15.969 -16.828 1.56 1 93.88 106 LEU A O 1
ATOM 859 N N . THR A 1 107 ? 14.945 -14.891 1.411 1 95.06 107 THR A N 1
ATOM 860 C CA . THR A 1 107 ? 14.594 -14.867 2.826 1 95.06 107 THR A CA 1
ATOM 861 C C . THR A 1 107 ? 13.664 -16.031 3.166 1 95.06 107 THR A C 1
ATOM 863 O O . THR A 1 107 ? 13.867 -16.719 4.168 1 95.06 107 THR A O 1
ATOM 866 N N . ALA A 1 108 ? 12.656 -16.203 2.363 1 97.44 108 ALA A N 1
ATOM 867 C CA . ALA A 1 108 ? 11.711 -17.297 2.574 1 97.44 108 ALA A CA 1
ATOM 868 C C . ALA A 1 108 ? 12.422 -18.656 2.572 1 97.44 108 ALA A C 1
ATOM 870 O O . ALA A 1 108 ? 12.18 -19.484 3.447 1 97.44 108 ALA A O 1
ATOM 871 N N . ASN A 1 109 ? 13.273 -18.812 1.604 1 97 109 ASN A N 1
ATOM 872 C CA . ASN A 1 109 ? 14.008 -20.062 1.473 1 97 109 ASN A CA 1
ATOM 873 C C . ASN A 1 109 ? 14.898 -20.328 2.688 1 97 109 ASN A C 1
ATOM 875 O O . ASN A 1 109 ? 15.023 -21.469 3.133 1 97 109 ASN A O 1
ATOM 879 N N . GLU A 1 110 ? 15.516 -19.328 3.203 1 96.06 110 GLU A N 1
ATOM 880 C CA . GLU A 1 110 ? 16.359 -19.453 4.391 1 96.06 110 GLU A CA 1
ATOM 881 C C . GLU A 1 110 ? 15.523 -19.766 5.629 1 96.06 110 GLU A C 1
ATOM 883 O O . GLU A 1 110 ? 15.914 -20.578 6.457 1 96.06 110 GLU A O 1
ATOM 888 N N . MET A 1 111 ? 14.461 -19.188 5.703 1 96.75 111 MET A N 1
ATOM 889 C CA . MET A 1 111 ? 13.609 -19.328 6.887 1 96.75 111 MET A CA 1
ATOM 890 C C . MET A 1 111 ? 12.914 -20.672 6.902 1 96.75 111 MET A C 1
ATOM 892 O O . MET A 1 111 ? 12.641 -21.219 7.973 1 96.75 111 MET A O 1
ATOM 896 N N . PHE A 1 112 ? 12.594 -21.141 5.738 1 97.69 112 PHE A N 1
ATOM 897 C CA . PHE A 1 112 ? 11.828 -22.391 5.637 1 97.69 112 PHE A CA 1
ATOM 898 C C . PHE A 1 112 ? 12.508 -23.359 4.684 1 97.69 112 PHE A C 1
ATOM 900 O O . PHE A 1 112 ? 11.945 -23.719 3.648 1 97.69 112 PHE A O 1
ATOM 907 N N . PRO A 1 113 ? 13.578 -23.938 5.078 1 96.69 113 PRO A N 1
ATOM 908 C CA . PRO A 1 113 ? 14.391 -24.766 4.191 1 96.69 113 PRO A CA 1
ATOM 909 C C . PRO A 1 113 ? 13.719 -26.094 3.842 1 96.69 113 PRO A C 1
ATOM 911 O O . PRO A 1 113 ? 14.062 -26.719 2.84 1 96.69 113 PRO A O 1
ATOM 914 N N . ASP A 1 114 ? 12.75 -26.484 4.617 1 97.19 114 ASP A N 1
ATOM 915 C CA . ASP A 1 114 ? 12.109 -27.781 4.41 1 97.19 114 ASP A CA 1
ATOM 916 C C . ASP A 1 114 ? 10.906 -27.641 3.471 1 97.19 114 ASP A C 1
ATOM 918 O O . ASP A 1 114 ? 10.258 -28.641 3.152 1 97.19 114 ASP A O 1
ATOM 922 N N . SER A 1 115 ? 10.641 -26.453 3.01 1 97.62 115 SER A N 1
ATOM 923 C CA . SER A 1 115 ? 9.555 -26.188 2.07 1 97.62 115 SER A CA 1
ATOM 924 C C . SER A 1 115 ? 10.078 -26.062 0.642 1 97.62 115 SER A C 1
ATOM 926 O O . SER A 1 115 ? 11.289 -26 0.423 1 97.62 115 SER A O 1
ATOM 928 N N . VAL A 1 116 ? 9.148 -26.109 -0.282 1 97.75 116 VAL A N 1
ATOM 929 C CA . VAL A 1 116 ? 9.531 -25.922 -1.676 1 97.75 116 VAL A CA 1
ATOM 930 C C . VAL A 1 116 ? 10.164 -24.547 -1.855 1 97.75 116 VAL A C 1
ATOM 932 O O . VAL A 1 116 ? 9.539 -23.531 -1.549 1 97.75 116 VAL A O 1
ATOM 935 N N . GLN A 1 117 ? 11.352 -24.578 -2.316 1 97.44 117 GLN A N 1
ATOM 936 C CA . GLN A 1 117 ? 12.078 -23.328 -2.535 1 97.44 117 GLN A CA 1
ATOM 937 C C . GLN A 1 117 ? 11.594 -22.625 -3.799 1 97.44 117 GLN A C 1
ATOM 939 O O . GLN A 1 117 ? 11.148 -23.266 -4.75 1 97.44 117 GLN A O 1
ATOM 944 N N . CYS A 1 118 ? 11.68 -21.297 -3.727 1 97.25 118 CYS A N 1
ATOM 945 C CA . CYS A 1 118 ? 11.234 -20.484 -4.848 1 97.25 118 CYS A CA 1
ATOM 946 C C . CYS A 1 118 ? 12.32 -19.484 -5.266 1 97.25 118 CYS A C 1
ATOM 948 O O . CYS A 1 118 ? 13.281 -19.266 -4.527 1 97.25 118 CYS A O 1
ATOM 950 N N . PHE A 1 119 ? 12.211 -19 -6.477 1 95.19 119 PHE A N 1
ATOM 951 C CA . PHE A 1 119 ? 13.086 -17.938 -6.969 1 95.19 119 PHE A CA 1
ATOM 952 C C . PHE A 1 119 ? 12.344 -17.016 -7.914 1 95.19 119 PHE A C 1
ATOM 954 O O . PHE A 1 119 ? 11.281 -17.375 -8.438 1 95.19 119 PHE A O 1
ATOM 961 N N . TYR A 1 120 ? 12.789 -15.844 -7.992 1 93.44 120 TYR A N 1
ATOM 962 C CA . TYR A 1 120 ? 12.203 -14.898 -8.93 1 93.44 120 TYR A CA 1
ATOM 963 C C . TYR A 1 120 ? 12.742 -15.117 -10.344 1 93.44 120 TYR A C 1
ATOM 965 O O . TYR A 1 120 ? 13.953 -15.047 -10.562 1 93.44 120 TYR A O 1
ATOM 973 N N . ASP A 1 121 ? 11.836 -15.406 -11.227 1 90.38 121 ASP A N 1
ATOM 974 C CA . ASP A 1 121 ? 12.164 -15.562 -12.633 1 90.38 121 ASP A CA 1
ATOM 975 C C . ASP A 1 121 ? 12.031 -14.234 -13.375 1 90.38 121 ASP A C 1
ATOM 977 O O . ASP A 1 121 ? 10.93 -13.828 -13.742 1 90.38 121 ASP A O 1
ATOM 981 N N . GLU A 1 122 ? 13.109 -13.609 -13.664 1 83.5 122 GLU A N 1
ATOM 982 C CA . GLU A 1 122 ? 13.125 -12.281 -14.266 1 83.5 122 GLU A CA 1
ATOM 983 C C . GLU A 1 122 ? 12.523 -12.305 -15.664 1 83.5 122 GLU A C 1
ATOM 985 O O . GLU A 1 122 ? 11.859 -11.352 -16.078 1 83.5 122 GLU A O 1
ATOM 990 N N . ASP A 1 123 ? 12.688 -13.352 -16.375 1 84.06 123 ASP A N 1
ATOM 991 C CA . ASP A 1 123 ? 12.188 -13.469 -17.734 1 84.06 123 ASP A CA 1
ATOM 992 C C . ASP A 1 123 ? 10.664 -13.531 -17.75 1 84.06 123 ASP A C 1
ATOM 994 O O . ASP A 1 123 ? 10.016 -12.984 -18.656 1 84.06 123 ASP A O 1
ATOM 998 N N . LYS A 1 124 ? 10.172 -14.195 -16.734 1 83.12 124 LYS A N 1
ATOM 999 C CA . LYS A 1 124 ? 8.727 -14.367 -16.672 1 83.12 124 LYS A CA 1
ATOM 1000 C C . LYS A 1 124 ? 8.086 -13.25 -15.844 1 83.12 124 LYS A C 1
ATOM 1002 O O . LYS A 1 124 ? 6.867 -13.055 -15.898 1 83.12 124 LYS A O 1
ATOM 1007 N N . GLY A 1 125 ? 8.922 -12.633 -15.016 1 85.88 125 GLY A N 1
ATOM 1008 C CA . GLY A 1 125 ? 8.398 -11.617 -14.109 1 85.88 125 GLY A CA 1
ATOM 1009 C C . GLY A 1 125 ? 7.57 -12.195 -12.984 1 85.88 125 GLY A C 1
ATOM 1010 O O . GLY A 1 125 ? 6.617 -11.57 -12.523 1 85.88 125 GLY A O 1
ATOM 1011 N N . LEU A 1 126 ? 7.801 -13.453 -12.656 1 92.12 126 LEU A N 1
ATOM 1012 C CA . LEU A 1 126 ? 7.051 -14.18 -11.633 1 92.12 126 LEU A CA 1
ATOM 1013 C C . LEU A 1 126 ? 7.992 -14.914 -10.695 1 92.12 126 LEU A C 1
ATOM 1015 O O . LEU A 1 126 ? 9.094 -15.305 -11.086 1 92.12 126 LEU A O 1
ATOM 1019 N N . MET A 1 127 ? 7.539 -15 -9.5 1 95.56 127 MET A N 1
ATOM 1020 C CA . MET A 1 127 ? 8.156 -15.953 -8.578 1 95.56 127 MET A CA 1
ATOM 1021 C C . MET A 1 127 ? 7.672 -17.375 -8.852 1 95.56 127 MET A C 1
ATOM 1023 O O . MET A 1 127 ? 6.473 -17.609 -9.008 1 95.56 127 MET A O 1
ATOM 1027 N N . VAL A 1 128 ? 8.68 -18.281 -8.977 1 96.5 128 VAL A N 1
ATOM 1028 C CA . VAL A 1 128 ? 8.312 -19.656 -9.328 1 96.5 128 VAL A CA 1
ATOM 1029 C C . VAL A 1 128 ? 9.047 -20.641 -8.414 1 96.5 128 VAL A C 1
ATOM 1031 O O . VAL A 1 128 ? 10.102 -20.312 -7.855 1 96.5 128 VAL A O 1
ATOM 1034 N N . PRO A 1 129 ? 8.445 -21.844 -8.203 1 97 129 PRO A N 1
ATOM 1035 C CA . PRO A 1 129 ? 9.148 -22.875 -7.441 1 97 129 PRO A CA 1
ATOM 1036 C C . PRO A 1 129 ? 10.359 -23.438 -8.18 1 97 129 PRO A C 1
ATOM 1038 O O . PRO A 1 129 ? 10.383 -23.453 -9.414 1 97 129 PRO A O 1
ATOM 1041 N N . GLN A 1 130 ? 11.336 -23.781 -7.406 1 94.25 130 GLN A N 1
ATOM 1042 C CA . GLN A 1 130 ? 12.477 -24.516 -7.953 1 94.25 130 GLN A CA 1
ATOM 1043 C C . GLN A 1 130 ? 12.102 -25.953 -8.273 1 94.25 130 GLN A C 1
ATOM 1045 O O . GLN A 1 130 ? 12.367 -26.859 -7.484 1 94.25 130 GLN A O 1
ATOM 1050 N N . GLY A 1 131 ? 11.547 -26.219 -9.359 1 90.88 131 GLY A N 1
ATOM 1051 C CA . GLY A 1 131 ? 11.047 -27.531 -9.766 1 90.88 131 GLY A CA 1
ATOM 1052 C C . GLY A 1 131 ? 9.562 -27.516 -10.102 1 90.88 131 GLY A C 1
ATOM 1053 O O . GLY A 1 131 ? 8.953 -26.453 -10.211 1 90.88 131 GLY A O 1
ATOM 1054 N N . LYS A 1 132 ? 9.07 -28.688 -10.438 1 91.31 132 LYS A N 1
ATOM 1055 C CA . LYS A 1 132 ? 7.66 -28.828 -10.766 1 91.31 132 LYS A CA 1
ATOM 1056 C C . LYS A 1 132 ? 6.855 -29.297 -9.555 1 91.31 132 LYS A C 1
ATOM 1058 O O . LYS A 1 132 ? 7.113 -30.359 -9 1 91.31 132 LYS A O 1
ATOM 1063 N N . PHE A 1 133 ? 5.969 -28.438 -9.148 1 92.88 133 PHE A N 1
ATOM 1064 C CA . PHE A 1 133 ? 5.137 -28.703 -7.98 1 92.88 133 PHE A CA 1
ATOM 1065 C C . PHE A 1 133 ? 3.688 -28.328 -8.242 1 92.88 133 PHE A C 1
ATOM 1067 O O . PHE A 1 133 ? 3.398 -27.578 -9.18 1 92.88 133 PHE A O 1
ATOM 1074 N N . ASP A 1 134 ? 2.873 -28.906 -7.441 1 91.06 134 ASP A N 1
ATOM 1075 C CA . ASP A 1 134 ? 1.464 -28.547 -7.578 1 91.06 134 ASP A CA 1
ATOM 1076 C C . ASP A 1 134 ? 1.053 -27.516 -6.535 1 91.06 134 ASP A C 1
ATOM 1078 O O . ASP A 1 134 ? 1.843 -27.156 -5.66 1 91.06 134 ASP A O 1
ATOM 1082 N N . LYS A 1 135 ? -0.108 -27.094 -6.746 1 92.38 135 LYS A N 1
ATOM 1083 C CA . LYS A 1 135 ? -0.604 -25.969 -5.957 1 92.38 135 LYS A CA 1
ATOM 1084 C C . LYS A 1 135 ? -0.78 -26.375 -4.492 1 92.38 135 LYS A C 1
ATOM 1086 O O . LYS A 1 135 ? -0.923 -25.5 -3.627 1 92.38 135 LYS A O 1
ATOM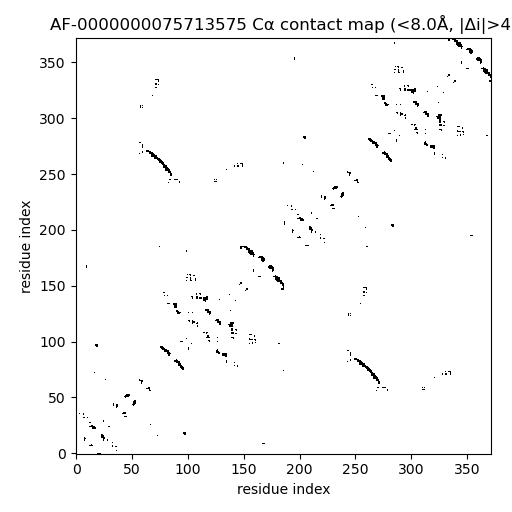 1091 N N . ASP A 1 136 ? -0.838 -27.578 -4.129 1 93.88 136 ASP A N 1
ATOM 1092 C CA . ASP A 1 136 ? -1.096 -28.031 -2.762 1 93.88 136 ASP A CA 1
ATOM 1093 C C . ASP A 1 136 ? 0.208 -28.188 -1.982 1 93.88 136 ASP A C 1
ATOM 1095 O O . ASP A 1 136 ? 0.188 -28.469 -0.781 1 93.88 136 ASP A O 1
ATOM 1099 N N . SER A 1 137 ? 1.362 -27.969 -2.629 1 95.56 137 SER A N 1
ATOM 1100 C CA . SER A 1 137 ? 2.668 -28.062 -1.984 1 95.56 137 SER A CA 1
ATOM 1101 C C . SER A 1 137 ? 2.879 -26.922 -0.985 1 95.56 137 SER A C 1
ATOM 1103 O O . SER A 1 137 ? 2.199 -25.906 -1.05 1 95.56 137 SER A O 1
ATOM 1105 N N . GLU A 1 138 ? 3.76 -27.203 -0.073 1 97 138 GLU A N 1
ATOM 1106 C CA . GLU A 1 138 ? 4.137 -26.188 0.894 1 97 138 GLU A CA 1
ATOM 1107 C C . GLU A 1 138 ? 5.309 -25.344 0.386 1 97 138 GLU A C 1
ATOM 1109 O O . GLU A 1 138 ? 6.43 -25.844 0.274 1 97 138 GLU A O 1
ATOM 1114 N N . PHE A 1 139 ? 5.043 -24.094 0.115 1 98.06 139 PHE A N 1
ATOM 1115 C CA . PHE A 1 139 ? 6.051 -23.219 -0.49 1 98.06 139 PHE A CA 1
ATOM 1116 C C . PHE A 1 139 ? 6.648 -22.281 0.548 1 98.06 139 PHE A C 1
ATOM 1118 O O . PHE A 1 139 ? 5.926 -21.719 1.377 1 98.06 139 PHE A O 1
ATOM 1125 N N . SER A 1 140 ? 7.898 -22.094 0.482 1 98.31 140 SER A N 1
ATOM 1126 C CA . SER A 1 140 ? 8.609 -21.234 1.423 1 98.31 140 SER A CA 1
ATOM 1127 C C . SER A 1 140 ? 8.031 -19.812 1.428 1 98.31 140 SER A C 1
ATOM 1129 O O . SER A 1 140 ? 7.812 -19.234 2.492 1 98.31 140 SER A O 1
ATOM 1131 N N . VAL A 1 141 ? 7.719 -19.297 0.249 1 97.94 141 VAL A N 1
ATOM 1132 C CA . VAL A 1 141 ? 7.27 -17.922 0.121 1 97.94 141 VAL A CA 1
ATOM 1133 C C . VAL A 1 141 ? 5.875 -17.766 0.73 1 97.94 141 VAL A C 1
ATOM 1135 O O . VAL A 1 141 ? 5.562 -16.75 1.342 1 97.94 141 VAL A O 1
ATOM 1138 N N . MET A 1 142 ? 5.055 -18.75 0.579 1 97.88 142 MET A N 1
ATOM 1139 C CA . MET A 1 142 ? 3.736 -18.703 1.203 1 97.88 142 MET A CA 1
ATOM 1140 C C . MET A 1 142 ? 3.854 -18.75 2.723 1 97.88 142 MET A C 1
ATOM 1142 O O . MET A 1 142 ? 3.111 -18.062 3.428 1 97.88 142 MET A O 1
ATOM 1146 N N . LYS A 1 143 ? 4.742 -19.516 3.209 1 97.62 143 LYS A N 1
ATOM 1147 C CA . LYS A 1 143 ? 4.969 -19.594 4.648 1 97.62 143 LYS A CA 1
ATOM 1148 C C . LYS A 1 143 ? 5.48 -18.266 5.199 1 97.62 143 LYS A C 1
ATOM 1150 O O . LYS A 1 143 ? 5.102 -17.859 6.301 1 97.62 143 LYS A O 1
ATOM 1155 N N . LEU A 1 144 ? 6.348 -17.672 4.465 1 97.5 144 LEU A N 1
ATOM 1156 C CA . LEU A 1 144 ? 6.867 -16.375 4.871 1 97.5 144 LEU A CA 1
ATOM 1157 C C . LEU A 1 144 ? 5.734 -15.367 5.027 1 97.5 144 LEU A C 1
ATOM 1159 O O . LEU A 1 144 ? 5.637 -14.688 6.051 1 97.5 144 LEU A O 1
ATOM 1163 N N . TYR A 1 145 ? 4.875 -15.273 4.039 1 95.94 145 TYR A N 1
ATOM 1164 C CA . TYR A 1 145 ? 3.771 -14.32 4.102 1 95.94 145 TYR A CA 1
ATOM 1165 C C . TYR A 1 145 ? 2.795 -14.695 5.211 1 95.94 145 TYR A C 1
ATOM 1167 O O . TYR A 1 145 ? 2.205 -13.812 5.844 1 95.94 145 TYR A O 1
ATOM 1175 N N . LYS A 1 146 ? 2.602 -15.984 5.426 1 95.25 146 LYS A N 1
ATOM 1176 C CA . LYS A 1 146 ? 1.772 -16.406 6.547 1 95.25 146 LYS A CA 1
ATOM 1177 C C . LYS A 1 146 ? 2.373 -15.961 7.875 1 95.25 146 LYS A C 1
ATOM 1179 O O . LYS A 1 146 ? 1.65 -15.523 8.773 1 95.25 146 LYS A O 1
ATOM 1184 N N . ALA A 1 147 ? 3.643 -16.109 8 1 93.56 147 ALA A N 1
ATOM 1185 C CA . ALA A 1 147 ? 4.324 -15.664 9.211 1 93.56 147 ALA A CA 1
ATOM 1186 C C . ALA A 1 147 ? 4.117 -14.172 9.43 1 93.56 147 ALA A C 1
ATOM 1188 O O . ALA A 1 147 ? 3.844 -13.734 10.555 1 93.56 147 ALA A O 1
ATOM 1189 N N . LEU A 1 148 ? 4.316 -13.414 8.352 1 88.5 148 LEU A N 1
ATOM 1190 C CA . LEU A 1 148 ? 4.066 -11.984 8.43 1 88.5 148 LEU A CA 1
ATOM 1191 C C . LEU A 1 148 ? 2.625 -11.703 8.844 1 88.5 148 LEU A C 1
ATOM 1193 O O . LEU A 1 148 ? 2.379 -10.867 9.719 1 88.5 148 LEU A O 1
ATOM 1197 N N . TYR A 1 149 ? 1.743 -12.398 8.234 1 87 149 TYR A N 1
ATOM 1198 C CA . TYR A 1 149 ? 0.324 -12.242 8.531 1 87 149 TYR A CA 1
ATOM 1199 C C . TYR A 1 149 ? 0.039 -12.531 10 1 87 149 TYR A C 1
ATOM 1201 O O . TYR A 1 149 ? -0.785 -11.859 10.625 1 87 149 TYR A O 1
ATOM 1209 N N . ASP A 1 150 ? 0.708 -13.531 10.539 1 86.94 150 ASP A N 1
ATOM 1210 C CA . ASP A 1 150 ? 0.514 -13.945 11.93 1 86.94 150 ASP A CA 1
ATOM 1211 C C . ASP A 1 150 ? 1.243 -13.008 12.891 1 86.94 150 ASP A C 1
ATOM 1213 O O . ASP A 1 150 ? 1.237 -13.227 14.102 1 86.94 150 ASP A O 1
ATOM 1217 N N . GLY A 1 151 ? 1.924 -12.031 12.336 1 81.12 151 GLY A N 1
ATOM 1218 C CA . GLY A 1 151 ? 2.473 -10.992 13.188 1 81.12 151 GLY A CA 1
ATOM 1219 C C . GLY A 1 151 ? 3.959 -11.148 13.445 1 81.12 151 GLY A C 1
ATOM 1220 O O . GLY A 1 151 ? 4.539 -10.414 14.242 1 81.12 151 GLY A O 1
ATOM 1221 N N . GLN A 1 152 ? 4.574 -12.078 12.828 1 86.5 152 GLN A N 1
ATOM 1222 C CA . GLN A 1 152 ? 6.008 -12.258 13.016 1 86.5 152 GLN A CA 1
ATOM 1223 C C . GLN A 1 152 ? 6.793 -11.133 12.359 1 86.5 152 GLN A C 1
ATOM 1225 O O . GLN A 1 152 ? 6.512 -10.758 11.219 1 86.5 152 GLN A O 1
ATOM 1230 N N . GLU A 1 153 ? 7.699 -10.633 13.062 1 85 153 GLU A N 1
ATOM 1231 C CA . GLU A 1 153 ? 8.625 -9.664 12.484 1 85 153 GLU A CA 1
ATOM 1232 C C . GLU A 1 153 ? 9.719 -10.359 11.672 1 85 153 GLU A C 1
ATOM 1234 O O . GLU A 1 153 ? 10.367 -11.281 12.164 1 85 153 GLU A O 1
ATOM 1239 N N . ILE A 1 154 ? 9.922 -9.961 10.492 1 89.81 154 ILE A N 1
ATOM 1240 C CA . ILE A 1 154 ? 10.898 -10.602 9.617 1 89.81 154 ILE A CA 1
ATOM 1241 C C . ILE A 1 154 ? 11.844 -9.547 9.039 1 89.81 154 ILE A C 1
ATOM 1243 O O . ILE A 1 154 ? 11.398 -8.477 8.617 1 89.81 154 ILE A O 1
ATOM 1247 N N . GLY A 1 155 ? 13.133 -9.891 9.023 1 86.62 155 GLY A N 1
ATOM 1248 C CA . GLY A 1 155 ? 14.148 -9.031 8.438 1 86.62 155 GLY A CA 1
ATOM 1249 C C . GLY A 1 155 ? 14.531 -9.438 7.027 1 86.62 155 GLY A C 1
ATOM 1250 O O . GLY A 1 155 ? 14.742 -10.617 6.75 1 86.62 155 GLY A O 1
ATOM 1251 N N . PHE A 1 156 ? 14.539 -8.438 6.156 1 85.88 156 PHE A N 1
ATOM 1252 C CA . PHE A 1 156 ? 14.953 -8.641 4.773 1 85.88 156 PHE A CA 1
ATOM 1253 C C . PHE A 1 156 ? 16.266 -7.91 4.488 1 85.88 156 PHE A C 1
ATOM 1255 O O . PHE A 1 156 ? 16.328 -6.684 4.602 1 85.88 156 PHE A O 1
ATOM 1262 N N . ASP A 1 157 ? 17.281 -8.703 4.195 1 83.25 157 ASP A N 1
ATOM 1263 C CA . ASP A 1 157 ? 18.547 -8.086 3.811 1 83.25 157 ASP A CA 1
ATOM 1264 C C . ASP A 1 157 ? 18.531 -7.684 2.338 1 83.25 157 ASP A C 1
ATOM 1266 O O . ASP A 1 157 ? 18.703 -8.531 1.456 1 83.25 157 ASP A O 1
ATOM 1270 N N . LEU A 1 158 ? 18.406 -6.469 2.061 1 77.75 158 LEU A N 1
ATOM 1271 C CA . LEU A 1 158 ? 18.219 -5.949 0.711 1 77.75 158 LEU A CA 1
ATOM 1272 C C . LEU A 1 158 ? 19.516 -6.059 -0.1 1 77.75 158 LEU A C 1
ATOM 1274 O O . LEU A 1 158 ? 19.484 -5.926 -1.326 1 77.75 158 LEU A O 1
ATOM 1278 N N . CYS A 1 159 ? 20.562 -6.332 0.528 1 70.88 159 CYS A N 1
ATOM 1279 C CA . CYS A 1 159 ? 21.844 -6.441 -0.155 1 70.88 159 CYS A CA 1
ATOM 1280 C C . CYS A 1 159 ? 22 -7.82 -0.785 1 70.88 159 CYS A C 1
ATOM 1282 O O . CYS A 1 159 ? 22.875 -8.016 -1.64 1 70.88 159 CYS A O 1
ATOM 1284 N N . LYS A 1 160 ? 21.25 -8.773 -0.31 1 68.38 160 LYS A N 1
ATOM 1285 C CA . LYS A 1 160 ? 21.375 -10.133 -0.827 1 68.38 160 LYS A CA 1
ATOM 1286 C C . LYS A 1 160 ? 20.906 -10.211 -2.279 1 68.38 160 LYS A C 1
ATOM 1288 O O . LYS A 1 160 ? 21.109 -11.227 -2.947 1 68.38 160 LYS A O 1
ATOM 1293 N N . SER A 1 161 ? 20.141 -9.328 -2.834 1 59.28 161 SER A N 1
ATOM 1294 C CA . SER A 1 161 ? 19.703 -9.375 -4.223 1 59.28 161 SER A CA 1
ATOM 1295 C C . SER A 1 161 ? 20.844 -9.094 -5.184 1 59.28 161 SER A C 1
ATOM 1297 O O . SER A 1 161 ? 20.641 -9.016 -6.395 1 59.28 161 SER A O 1
ATOM 1299 N N . CYS A 1 162 ? 22.062 -9.5 -5.102 1 53.56 162 CYS A N 1
ATOM 1300 C CA . CYS A 1 162 ? 23.281 -9.492 -5.898 1 53.56 162 CYS A CA 1
ATOM 1301 C C . CYS A 1 162 ? 23.609 -8.086 -6.395 1 53.56 162 CYS A C 1
ATOM 1303 O O . CYS A 1 162 ? 24.469 -7.902 -7.246 1 53.56 162 CYS A O 1
ATOM 1305 N N . GLN A 1 163 ? 22.703 -7.203 -6.363 1 48.44 163 GLN A N 1
ATOM 1306 C CA . GLN A 1 163 ? 23.281 -6.004 -6.965 1 48.44 163 GLN A CA 1
ATOM 1307 C C . GLN A 1 163 ? 24.344 -5.395 -6.07 1 48.44 163 GLN A C 1
ATOM 1309 O O . GLN A 1 163 ? 24.172 -5.289 -4.855 1 48.44 163 GLN A O 1
ATOM 1314 N N . PRO A 1 164 ? 25.531 -5.516 -6.652 1 45.75 164 PRO A N 1
ATOM 1315 C CA . PRO A 1 164 ? 26.625 -4.926 -5.895 1 45.75 164 PRO A CA 1
ATOM 1316 C C . PRO A 1 164 ? 26.25 -3.604 -5.23 1 45.75 164 PRO A C 1
ATOM 1318 O O . PRO A 1 164 ? 25.609 -2.76 -5.852 1 45.75 164 PRO A O 1
ATOM 1321 N N . CYS A 1 165 ? 25.844 -3.592 -4.09 1 44.69 165 CYS A N 1
ATOM 1322 C CA . CYS A 1 165 ? 25.656 -2.285 -3.467 1 44.69 165 CYS A CA 1
ATOM 1323 C C . CYS A 1 165 ? 26.984 -1.598 -3.209 1 44.69 165 CYS A C 1
ATOM 1325 O O . CYS A 1 165 ? 27.828 -2.117 -2.469 1 44.69 165 CYS A O 1
ATOM 1327 N N . PHE A 1 166 ? 27.438 -0.951 -4.227 1 44.19 166 PHE A N 1
ATOM 1328 C CA . PHE A 1 166 ? 28.688 -0.223 -4.082 1 44.19 166 PHE A CA 1
ATOM 1329 C C . PHE A 1 166 ? 28.5 1.026 -3.23 1 44.19 166 PHE A C 1
ATOM 1331 O O . PHE A 1 166 ? 27.438 1.648 -3.264 1 44.19 166 PHE A O 1
ATOM 1338 N N . GLU A 1 167 ? 28.953 1.038 -2.156 1 41.91 167 GLU A N 1
ATOM 1339 C CA . GLU A 1 167 ? 29.047 2.301 -1.429 1 41.91 167 GLU A CA 1
ATOM 1340 C C . GLU A 1 167 ? 30.344 3.033 -1.772 1 41.91 167 GLU A C 1
ATOM 1342 O O . GLU A 1 167 ? 31.438 2.467 -1.658 1 41.91 167 GLU A O 1
ATOM 1347 N N . GLU A 1 168 ? 30.234 4 -2.582 1 40.25 168 GLU A N 1
ATOM 1348 C CA . GLU A 1 168 ? 31.438 4.816 -2.779 1 40.25 168 GLU A CA 1
ATOM 1349 C C . GLU A 1 168 ? 31.656 5.758 -1.6 1 40.25 168 GLU A C 1
ATOM 1351 O O . GLU A 1 168 ? 30.734 6.445 -1.163 1 40.25 168 GLU A O 1
ATOM 1356 N N . LYS A 1 169 ? 32.719 5.5 -0.978 1 44.66 169 LYS A N 1
ATOM 1357 C CA . LYS A 1 169 ? 33.156 6.383 0.108 1 44.66 169 LYS A CA 1
ATOM 1358 C C . LYS A 1 169 ? 33.875 7.617 -0.431 1 44.66 169 LYS A C 1
ATOM 1360 O O . LYS A 1 169 ? 34.281 7.637 -1.588 1 44.66 169 LYS A O 1
ATOM 1365 N N . PHE A 1 170 ? 33.844 8.68 0.323 1 46.41 170 PHE A N 1
ATOM 1366 C CA . PHE A 1 170 ? 34.5 9.922 -0.038 1 46.41 170 PHE A CA 1
ATOM 1367 C C . PHE A 1 170 ? 35.938 9.648 -0.517 1 46.41 170 PHE A C 1
ATOM 1369 O O . PHE A 1 170 ? 36.438 10.367 -1.373 1 46.41 170 PHE A O 1
ATOM 1376 N N . ASN A 1 171 ? 36.531 8.656 0.047 1 47.47 171 ASN A N 1
ATOM 1377 C CA . ASN A 1 171 ? 37.938 8.422 -0.3 1 47.47 171 ASN A CA 1
ATOM 1378 C C . ASN A 1 171 ? 38.062 7.547 -1.545 1 47.47 171 ASN A C 1
ATOM 1380 O O . ASN A 1 171 ? 39.125 6.949 -1.781 1 47.47 171 ASN A O 1
ATOM 1384 N N . PHE A 1 172 ? 37.031 7.539 -2.428 1 50.22 172 PHE A N 1
ATOM 1385 C CA . PHE A 1 172 ? 37.031 6.797 -3.686 1 50.22 172 PHE A CA 1
ATOM 1386 C C . PHE A 1 172 ? 37.062 5.297 -3.43 1 50.22 172 PHE A C 1
ATOM 1388 O O . PHE A 1 172 ? 37.469 4.523 -4.297 1 50.22 172 PHE A O 1
ATOM 1395 N N . SER A 1 173 ? 36.906 5.039 -2.131 1 46.69 173 SER A N 1
ATOM 1396 C CA . SER A 1 173 ? 36.75 3.615 -1.854 1 46.69 173 SER A CA 1
ATOM 1397 C C . SER A 1 173 ? 35.312 3.172 -1.982 1 46.69 173 SER A C 1
ATOM 1399 O O . SER A 1 173 ? 34.406 3.965 -1.76 1 46.69 173 SER A O 1
ATOM 1401 N N . ILE A 1 174 ? 35.031 2.338 -2.832 1 46.56 174 ILE A N 1
ATOM 1402 C CA . ILE A 1 174 ? 33.719 1.722 -3.018 1 46.56 174 ILE A CA 1
ATOM 1403 C C . ILE A 1 174 ? 33.5 0.648 -1.954 1 46.56 174 ILE A C 1
ATOM 1405 O O . ILE A 1 174 ? 34.312 -0.249 -1.787 1 46.56 174 ILE A O 1
ATOM 1409 N N . THR A 1 175 ? 32.875 1.049 -0.833 1 50.12 175 THR A N 1
ATOM 1410 C CA . THR A 1 175 ? 32.531 -0 0.117 1 50.12 175 THR A CA 1
ATOM 1411 C C . THR A 1 175 ? 31.125 -0.542 -0.174 1 50.12 175 THR A C 1
ATOM 1413 O O . THR A 1 175 ? 30.25 0.198 -0.626 1 50.12 175 THR A O 1
ATOM 1416 N N . THR A 1 176 ? 31.109 -1.696 -0.369 1 52.28 176 THR A N 1
ATOM 1417 C CA . THR A 1 176 ? 29.828 -2.385 -0.55 1 52.28 176 THR A CA 1
ATOM 1418 C C . THR A 1 176 ? 29.156 -2.645 0.796 1 52.28 176 THR A C 1
ATOM 1420 O O . THR A 1 176 ? 29.828 -2.99 1.772 1 52.28 176 THR A O 1
ATOM 1423 N N . LYS A 1 177 ? 28.078 -1.974 0.979 1 57.12 177 LYS A N 1
ATOM 1424 C CA . LYS A 1 177 ? 27.359 -2.396 2.182 1 57.12 177 LYS A CA 1
ATOM 1425 C C . LYS A 1 177 ? 27.156 -3.908 2.191 1 57.12 177 LYS A C 1
ATOM 1427 O O . LYS A 1 177 ? 26.797 -4.496 1.171 1 57.12 177 LYS A O 1
ATOM 1432 N N . THR A 1 178 ? 27.578 -4.449 3.336 1 63.69 178 THR A N 1
ATOM 1433 C CA . THR A 1 178 ? 27.5 -5.902 3.445 1 63.69 178 THR A CA 1
ATOM 1434 C C . THR A 1 178 ? 26.078 -6.344 3.801 1 63.69 178 THR A C 1
ATOM 1436 O O . THR A 1 178 ? 25.688 -7.469 3.5 1 63.69 178 THR A O 1
ATOM 1439 N N . SER A 1 179 ? 25.391 -5.348 4.539 1 66.5 179 SER A N 1
ATOM 1440 C CA . SER A 1 179 ? 24.016 -5.715 4.875 1 66.5 179 SER A CA 1
ATOM 1441 C C . SER A 1 179 ? 23.125 -4.48 5.008 1 66.5 179 SER A C 1
ATOM 1443 O O . SER A 1 179 ? 23.609 -3.406 5.375 1 66.5 179 SER A O 1
ATOM 1445 N N . PHE A 1 180 ? 21.906 -4.516 4.531 1 67.19 180 PHE A N 1
ATOM 1446 C CA . PHE A 1 180 ? 20.828 -3.547 4.719 1 67.19 180 PHE A CA 1
ATOM 1447 C C . PHE A 1 180 ? 19.5 -4.25 5.008 1 67.19 180 PHE A C 1
ATOM 1449 O O . PHE A 1 180 ? 18.828 -4.719 4.09 1 67.19 180 PHE A O 1
ATOM 1456 N N . ILE A 1 181 ? 19.25 -4.242 6.359 1 74.75 181 ILE A N 1
ATOM 1457 C CA . ILE A 1 181 ? 18.125 -5.07 6.77 1 74.75 181 ILE A CA 1
ATOM 1458 C C . ILE A 1 181 ? 16.875 -4.199 6.953 1 74.75 181 ILE A C 1
ATOM 1460 O O . ILE A 1 181 ? 16.906 -3.219 7.699 1 74.75 181 ILE A O 1
ATOM 1464 N N . ARG A 1 182 ? 15.883 -4.504 6.234 1 73.62 182 ARG A N 1
ATOM 1465 C CA . ARG A 1 182 ? 14.547 -3.951 6.445 1 73.62 182 ARG A CA 1
ATOM 1466 C C . ARG A 1 182 ? 13.672 -4.918 7.246 1 73.62 182 ARG A C 1
ATOM 1468 O O . ARG A 1 182 ? 13.523 -6.082 6.867 1 73.62 182 ARG A O 1
ATOM 1475 N N . LYS A 1 183 ? 13.109 -4.375 8.352 1 77.5 183 LYS A N 1
ATOM 1476 C CA . LYS A 1 183 ? 12.234 -5.203 9.18 1 77.5 183 LYS A CA 1
ATOM 1477 C C . LYS A 1 183 ? 10.766 -4.891 8.914 1 77.5 183 LYS A C 1
ATOM 1479 O O . LYS A 1 183 ? 10.383 -3.723 8.836 1 77.5 183 LYS A O 1
ATOM 1484 N N . LEU A 1 184 ? 10.055 -5.902 8.641 1 78 184 LEU A N 1
ATOM 1485 C CA . LEU A 1 184 ? 8.617 -5.758 8.414 1 78 184 LEU A CA 1
ATOM 1486 C C . LEU A 1 184 ? 7.82 -6.539 9.453 1 78 184 LEU A C 1
ATOM 1488 O O . LEU A 1 184 ? 8.172 -7.676 9.781 1 78 184 LEU A O 1
ATOM 1492 N N . LYS A 1 185 ? 6.809 -5.875 10.062 1 76.19 185 LYS A N 1
ATOM 1493 C CA . LYS A 1 185 ? 5.863 -6.5 10.984 1 76.19 185 LYS A CA 1
ATOM 1494 C C . LYS A 1 185 ? 4.441 -5.996 10.742 1 76.19 185 LYS A C 1
ATOM 1496 O O . LYS A 1 185 ? 4.238 -4.809 10.461 1 76.19 185 LYS A O 1
ATOM 1501 N N . PHE A 1 186 ? 3.523 -6.93 10.703 1 73.19 186 PHE A N 1
ATOM 1502 C CA . PHE A 1 186 ? 2.117 -6.559 10.602 1 73.19 186 PHE A CA 1
ATOM 1503 C C . PHE A 1 186 ? 1.373 -6.887 11.891 1 73.19 186 PHE A C 1
ATOM 1505 O O . PHE A 1 186 ? 1.698 -7.863 12.57 1 73.19 186 PHE A O 1
ATOM 1512 N N . MET B 1 1 ? -13.742 2.15 -10.562 1 75.31 1 MET B N 1
ATOM 1513 C CA . MET B 1 1 ? -13.625 1.242 -9.422 1 75.31 1 MET B CA 1
ATOM 1514 C C . MET B 1 1 ? -14.859 1.335 -8.523 1 75.31 1 MET B C 1
ATOM 1516 O O . MET B 1 1 ? -15.445 0.314 -8.164 1 75.31 1 MET B O 1
ATOM 1520 N N . ASN B 1 2 ? -15.32 2.531 -8.312 1 67.44 2 ASN B N 1
ATOM 1521 C CA . ASN B 1 2 ? -16.5 2.658 -7.457 1 67.44 2 ASN B CA 1
ATOM 1522 C C . ASN B 1 2 ? -17.719 1.961 -8.07 1 67.44 2 ASN B C 1
ATOM 1524 O O . ASN B 1 2 ? -18.438 1.252 -7.375 1 67.44 2 ASN B O 1
ATOM 1528 N N . GLU B 1 3 ? -17.891 2.125 -9.367 1 76.56 3 GLU B N 1
ATOM 1529 C CA . GLU B 1 3 ? -19 1.501 -10.094 1 76.56 3 GLU B CA 1
ATOM 1530 C C . GLU B 1 3 ? -18.922 -0.021 -10.008 1 76.56 3 GLU B C 1
ATOM 1532 O O . GLU B 1 3 ? -19.938 -0.688 -9.812 1 76.56 3 GLU B O 1
ATOM 1537 N N . VAL B 1 4 ? -17.719 -0.523 -10.086 1 84.69 4 VAL B N 1
ATOM 1538 C CA . VAL B 1 4 ? -17.516 -1.968 -10.055 1 84.69 4 VAL B CA 1
ATOM 1539 C C . VAL B 1 4 ? -17.781 -2.494 -8.648 1 84.69 4 VAL B C 1
ATOM 1541 O O . VAL B 1 4 ? -18.453 -3.52 -8.469 1 84.69 4 VAL B O 1
ATOM 1544 N N . PHE B 1 5 ? -17.312 -1.767 -7.711 1 77.75 5 PHE B N 1
ATOM 1545 C CA . PHE B 1 5 ? -17.5 -2.158 -6.316 1 77.75 5 PHE B CA 1
ATOM 1546 C C . PHE B 1 5 ? -18.969 -2.184 -5.953 1 77.75 5 PHE B C 1
ATOM 1548 O O . PHE B 1 5 ? -19.438 -3.125 -5.312 1 77.75 5 PHE B O 1
ATOM 1555 N N . CYS B 1 6 ? -19.641 -1.169 -6.344 1 74.12 6 CYS B N 1
ATOM 1556 C CA . CYS B 1 6 ? -21.062 -1.104 -6.078 1 74.12 6 CYS B CA 1
ATOM 1557 C C . CYS B 1 6 ? -21.797 -2.268 -6.742 1 74.12 6 CYS B C 1
ATOM 1559 O O . CYS B 1 6 ? -22.688 -2.871 -6.141 1 74.12 6 CYS B O 1
ATOM 1561 N N . THR B 1 7 ? -21.438 -2.568 -7.984 1 85.19 7 THR B N 1
ATOM 1562 C CA . THR B 1 7 ? -22.062 -3.672 -8.711 1 85.19 7 THR B CA 1
ATOM 1563 C C . THR B 1 7 ? -21.812 -4.996 -7.996 1 85.19 7 THR B C 1
ATOM 1565 O O . THR B 1 7 ? -22.719 -5.832 -7.887 1 85.19 7 THR B O 1
ATOM 1568 N N . ILE B 1 8 ? -20.594 -5.246 -7.477 1 86.69 8 ILE B N 1
ATOM 1569 C CA . ILE B 1 8 ? -20.219 -6.457 -6.75 1 86.69 8 ILE B CA 1
ATOM 1570 C C . ILE B 1 8 ? -21.078 -6.598 -5.496 1 86.69 8 ILE B C 1
ATOM 1572 O O . ILE B 1 8 ? -21.609 -7.676 -5.215 1 86.69 8 ILE B O 1
ATOM 1576 N N . GLU B 1 9 ? -21.203 -5.559 -4.816 1 77.81 9 GLU B N 1
ATOM 1577 C CA . GLU B 1 9 ? -22.016 -5.555 -3.6 1 77.81 9 GLU B CA 1
ATOM 1578 C C . GLU B 1 9 ? -23.469 -5.863 -3.902 1 77.81 9 GLU B C 1
ATOM 1580 O O . GLU B 1 9 ? -24.094 -6.688 -3.229 1 77.81 9 GLU B O 1
ATOM 1585 N N . ASP B 1 10 ? -23.969 -5.293 -4.906 1 80.06 10 ASP B N 1
ATOM 1586 C CA . ASP B 1 10 ? -25.359 -5.484 -5.301 1 80.06 10 ASP B CA 1
ATOM 1587 C C . ASP B 1 10 ? -25.641 -6.938 -5.68 1 80.06 10 ASP B C 1
ATOM 1589 O O . ASP B 1 10 ? -26.734 -7.457 -5.445 1 80.06 10 ASP B O 1
ATOM 1593 N N . LEU B 1 11 ? -24.672 -7.52 -6.301 1 90.94 11 LEU B N 1
ATOM 1594 C CA . LEU B 1 11 ? -24.797 -8.898 -6.766 1 90.94 11 LEU B CA 1
ATOM 1595 C C . LEU B 1 11 ? -24.5 -9.883 -5.645 1 90.94 11 LEU B C 1
ATOM 1597 O O . LEU B 1 11 ? -24.688 -11.094 -5.801 1 90.94 11 LEU B O 1
ATOM 1601 N N . GLY B 1 12 ? -23.938 -9.391 -4.559 1 88.56 12 GLY B N 1
ATOM 1602 C CA . GLY B 1 12 ? -23.547 -10.273 -3.465 1 88.56 12 GLY B CA 1
ATOM 1603 C C . GLY B 1 12 ? -22.281 -11.07 -3.754 1 88.56 12 GLY B C 1
ATOM 1604 O O . GLY B 1 12 ? -22.125 -12.188 -3.268 1 88.56 12 GLY B O 1
ATOM 1605 N N . LEU B 1 13 ? -21.531 -10.508 -4.598 1 89.62 13 LEU B N 1
ATOM 1606 C CA . LEU B 1 13 ? -20.281 -11.18 -4.914 1 89.62 13 LEU B CA 1
ATOM 1607 C C . LEU B 1 13 ? -19.219 -10.891 -3.854 1 89.62 13 LEU B C 1
ATOM 1609 O O . LEU B 1 13 ? -19.281 -9.867 -3.166 1 89.62 13 LEU B O 1
ATOM 1613 N N . LYS B 1 14 ? -18.312 -11.82 -3.709 1 86.62 14 LYS B N 1
ATOM 1614 C CA . LYS B 1 14 ? -17.234 -11.664 -2.73 1 86.62 14 LYS B CA 1
ATOM 1615 C C . LYS B 1 14 ? -16.031 -10.969 -3.344 1 86.62 14 LYS B C 1
ATOM 1617 O O . LYS B 1 14 ? -15.562 -11.352 -4.418 1 86.62 14 LYS B O 1
ATOM 1622 N N . ALA B 1 15 ? -15.57 -9.883 -2.691 1 84.62 15 ALA B N 1
ATOM 1623 C CA . ALA B 1 15 ? -14.297 -9.227 -2.992 1 84.62 15 ALA B CA 1
ATOM 1624 C C . ALA B 1 15 ? -13.281 -9.477 -1.882 1 84.62 15 ALA B C 1
ATOM 1626 O O . ALA B 1 15 ? -13.523 -9.133 -0.723 1 84.62 15 ALA B O 1
ATOM 1627 N N . PHE B 1 16 ? -12.164 -10.062 -2.197 1 81.75 16 PHE B N 1
ATOM 1628 C CA . PHE B 1 16 ? -11.188 -10.484 -1.199 1 81.75 16 PHE B CA 1
ATOM 1629 C C . PHE B 1 16 ? -10.18 -9.375 -0.923 1 81.75 16 PHE B C 1
ATOM 1631 O O . PHE B 1 16 ? -9.586 -9.32 0.156 1 81.75 16 PHE B O 1
ATOM 1638 N N . TYR B 1 17 ? -9.898 -8.68 -1.882 1 79.69 17 TYR B N 1
ATOM 1639 C CA . TYR B 1 17 ? -8.93 -7.586 -1.845 1 79.69 17 TYR B CA 1
ATOM 1640 C C . TYR B 1 17 ? -9.32 -6.484 -2.822 1 79.69 17 TYR B C 1
ATOM 1642 O O . TYR B 1 17 ? -9.828 -6.762 -3.912 1 79.69 17 TYR B O 1
ATOM 1650 N N . GLN B 1 18 ? -9.133 -5.246 -2.328 1 74.38 18 GLN B N 1
ATOM 1651 C CA . GLN B 1 18 ? -9.406 -4.109 -3.201 1 74.38 18 GLN B CA 1
ATOM 1652 C C . GLN B 1 18 ? -8.32 -3.045 -3.068 1 74.38 18 GLN B C 1
ATOM 1654 O O . GLN B 1 18 ? -7.855 -2.758 -1.962 1 74.38 18 GLN B O 1
ATOM 1659 N N . ASP B 1 19 ? -7.777 -2.643 -4.18 1 72.75 19 ASP B N 1
ATOM 1660 C CA . ASP B 1 19 ? -6.938 -1.453 -4.277 1 72.75 19 ASP B CA 1
ATOM 1661 C C . ASP B 1 19 ? -7.602 -0.381 -5.137 1 72.75 19 ASP B C 1
ATOM 1663 O O . ASP B 1 19 ? -8.797 -0.471 -5.441 1 72.75 19 ASP B O 1
ATOM 1667 N N . THR B 1 20 ? -6.848 0.744 -5.438 1 64.5 20 THR B N 1
ATOM 1668 C CA . THR B 1 20 ? -7.383 1.868 -6.195 1 64.5 20 THR B CA 1
ATOM 1669 C C . THR B 1 20 ? -7.855 1.414 -7.574 1 64.5 20 THR B C 1
ATOM 1671 O O . THR B 1 20 ? -8.875 1.893 -8.078 1 64.5 20 THR B O 1
ATOM 1674 N N . ASP B 1 21 ? -7.164 0.506 -8.117 1 72.62 21 ASP B N 1
ATOM 1675 C CA . ASP B 1 21 ? -7.48 0.145 -9.492 1 72.62 21 ASP B CA 1
ATOM 1676 C C . ASP B 1 21 ? -7.473 -1.37 -9.68 1 72.62 21 ASP B C 1
ATOM 1678 O O . ASP B 1 21 ? -7.395 -1.863 -10.805 1 72.62 21 ASP B O 1
ATOM 1682 N N . SER B 1 22 ? -7.52 -2.117 -8.594 1 81.81 22 SER B N 1
ATOM 1683 C CA . SER B 1 22 ? -7.516 -3.572 -8.711 1 81.81 22 SER B CA 1
ATOM 1684 C C . SER B 1 22 ? -8.383 -4.219 -7.637 1 81.81 22 SER B C 1
ATOM 1686 O O . SER B 1 22 ? -8.633 -3.613 -6.59 1 81.81 22 SER B O 1
ATOM 1688 N N . MET B 1 23 ? -8.836 -5.414 -7.969 1 85.44 23 MET B N 1
ATOM 1689 C CA . MET B 1 23 ? -9.641 -6.184 -7.02 1 85.44 23 MET B CA 1
ATOM 1690 C C . MET B 1 23 ? -9.461 -7.68 -7.246 1 85.44 23 MET B C 1
ATOM 1692 O O . MET B 1 23 ? -9.219 -8.117 -8.375 1 85.44 23 MET B O 1
ATOM 1696 N N . HIS B 1 24 ? -9.461 -8.398 -6.156 1 90.19 24 HIS B N 1
ATOM 1697 C CA . HIS B 1 24 ? -9.508 -9.852 -6.223 1 90.19 24 HIS B CA 1
ATOM 1698 C C . HIS B 1 24 ? -10.93 -10.367 -6.051 1 90.19 24 HIS B C 1
ATOM 1700 O O . HIS B 1 24 ? -11.57 -10.109 -5.027 1 90.19 24 HIS B O 1
ATOM 1706 N N . ILE B 1 25 ? -11.477 -11.039 -7.055 1 91.56 25 ILE B N 1
ATOM 1707 C CA . ILE B 1 25 ? -12.797 -11.648 -7.008 1 91.56 25 ILE B CA 1
ATOM 1708 C C . ILE B 1 25 ? -12.734 -13.07 -7.562 1 91.56 25 ILE B C 1
ATOM 1710 O O . ILE B 1 25 ? -11.742 -13.453 -8.195 1 91.56 25 ILE B O 1
ATOM 1714 N N . TYR B 1 26 ? -13.734 -13.875 -7.281 1 94.25 26 TYR B N 1
ATOM 1715 C CA . TYR B 1 26 ? -13.789 -15.211 -7.859 1 94.25 26 TYR B CA 1
ATOM 1716 C C . TYR B 1 26 ? -13.875 -15.141 -9.383 1 94.25 26 TYR B C 1
ATOM 1718 O O . TYR B 1 26 ? -14.641 -14.352 -9.93 1 94.25 26 TYR B O 1
ATOM 1726 N N . ASN B 1 27 ? -13.094 -15.992 -9.992 1 93.69 27 ASN B N 1
ATOM 1727 C CA . ASN B 1 27 ? -13.086 -16.062 -11.453 1 93.69 27 ASN B CA 1
ATOM 1728 C C . ASN B 1 27 ? -14.469 -16.375 -12.008 1 93.69 27 ASN B C 1
ATOM 1730 O O . ASN B 1 27 ? -14.859 -15.836 -13.039 1 93.69 27 ASN B O 1
ATOM 1734 N N . GLU B 1 28 ? -15.211 -17.203 -11.414 1 94.19 28 GLU B N 1
ATOM 1735 C CA . GLU B 1 28 ? -16.516 -17.656 -11.875 1 94.19 28 GLU B CA 1
ATOM 1736 C C . GLU B 1 28 ? -17.547 -16.531 -11.836 1 94.19 28 GLU B C 1
ATOM 1738 O O . GLU B 1 28 ? -18.594 -16.609 -12.477 1 94.19 28 GLU B O 1
ATOM 1743 N N . ASP B 1 29 ? -17.234 -15.5 -11.094 1 95 29 ASP B N 1
ATOM 1744 C CA . ASP B 1 29 ? -18.188 -14.406 -10.914 1 95 29 ASP B CA 1
ATOM 1745 C C . ASP B 1 29 ? -17.953 -13.305 -11.945 1 95 29 ASP B C 1
ATOM 1747 O O . ASP B 1 29 ? -18.797 -12.414 -12.109 1 95 29 ASP B O 1
ATOM 1751 N N . ILE B 1 30 ? -16.875 -13.336 -12.641 1 94.44 30 ILE B N 1
ATOM 1752 C CA . ILE B 1 30 ? -16.453 -12.242 -13.523 1 94.44 30 ILE B CA 1
ATOM 1753 C C . ILE B 1 30 ? -17.453 -12.086 -14.656 1 94.44 30 ILE B C 1
ATOM 1755 O O . ILE B 1 30 ? -17.891 -10.969 -14.961 1 94.44 30 ILE B O 1
ATOM 1759 N N . PRO B 1 31 ? -17.953 -13.164 -15.336 1 94.94 31 PRO B N 1
ATOM 1760 C CA . PRO B 1 31 ? -18.938 -12.992 -16.406 1 94.94 31 PRO B CA 1
ATOM 1761 C C . PRO B 1 31 ? -20.234 -12.344 -15.922 1 94.94 31 PRO B C 1
ATOM 1763 O O . PRO B 1 31 ? -20.781 -11.469 -16.594 1 94.94 31 PRO B O 1
ATOM 1766 N N . ARG B 1 32 ? -20.641 -12.82 -14.781 1 95.94 32 ARG B N 1
ATOM 1767 C CA . ARG B 1 32 ? -21.859 -12.242 -14.211 1 95.94 32 ARG B CA 1
ATOM 1768 C C . ARG B 1 32 ? -21.656 -10.758 -13.914 1 95.94 32 ARG B C 1
ATOM 1770 O O . ARG B 1 32 ? -22.531 -9.938 -14.234 1 95.94 32 ARG B O 1
ATOM 1777 N N . LEU B 1 33 ? -20.594 -10.422 -13.305 1 95.56 33 LEU B N 1
ATOM 1778 C CA . LEU B 1 33 ? -20.25 -9.031 -13.008 1 95.56 33 LEU B CA 1
ATOM 1779 C C . LEU B 1 33 ? -20.203 -8.195 -14.281 1 95.56 33 LEU B C 1
ATOM 1781 O O . LEU B 1 33 ? -20.75 -7.098 -14.336 1 95.56 33 LEU B O 1
ATOM 1785 N N . ALA B 1 34 ? -19.547 -8.734 -15.266 1 95.88 34 ALA B N 1
ATOM 1786 C CA . ALA B 1 34 ? -19.391 -8.031 -16.531 1 95.88 34 ALA B CA 1
ATOM 1787 C C . ALA B 1 34 ? -20.75 -7.777 -17.188 1 95.88 34 ALA B C 1
ATOM 1789 O O . ALA B 1 34 ? -21 -6.691 -17.719 1 95.88 34 ALA B O 1
ATOM 1790 N N . HIS B 1 35 ? -21.547 -8.727 -17.156 1 96.44 35 HIS B N 1
ATOM 1791 C CA . HIS B 1 35 ? -22.875 -8.625 -17.734 1 96.44 35 HIS B CA 1
ATOM 1792 C C . HIS B 1 35 ? -23.703 -7.543 -17.047 1 96.44 35 HIS B C 1
ATOM 1794 O O . HIS B 1 35 ? -24.281 -6.684 -17.703 1 96.44 35 HIS B O 1
ATOM 1800 N N . GLU B 1 36 ? -23.719 -7.602 -15.758 1 94.81 36 GLU B N 1
ATOM 1801 C CA . GLU B 1 36 ? -24.516 -6.637 -15 1 94.81 36 GLU B CA 1
ATOM 1802 C C . GLU B 1 36 ? -23.953 -5.223 -15.141 1 94.81 36 GLU B C 1
ATOM 1804 O O . GLU B 1 36 ? -24.703 -4.254 -15.203 1 94.81 36 GLU B O 1
ATOM 1809 N N . PHE B 1 37 ? -22.656 -5.145 -15.117 1 93.25 37 PHE B N 1
ATOM 1810 C CA . PHE B 1 37 ? -22 -3.859 -15.312 1 93.25 37 PHE B CA 1
ATOM 1811 C C . PHE B 1 37 ? -22.391 -3.244 -16.656 1 93.25 37 PHE B C 1
ATOM 1813 O O . PHE B 1 37 ? -22.719 -2.059 -16.719 1 93.25 37 PHE B O 1
ATOM 1820 N N . LYS B 1 38 ? -22.375 -4.023 -17.672 1 94.25 38 LYS B N 1
ATOM 1821 C CA . LYS B 1 38 ? -22.75 -3.555 -19 1 94.25 38 LYS B CA 1
ATOM 1822 C C . LYS B 1 38 ? -24.203 -3.119 -19.031 1 94.25 38 LYS B C 1
ATOM 1824 O O . LYS B 1 38 ? -24.547 -2.092 -19.641 1 94.25 38 LYS B O 1
ATOM 1829 N N . LYS B 1 39 ? -25.031 -3.91 -18.516 1 92.88 39 LYS B N 1
ATOM 1830 C CA . LYS B 1 39 ? -26.453 -3.592 -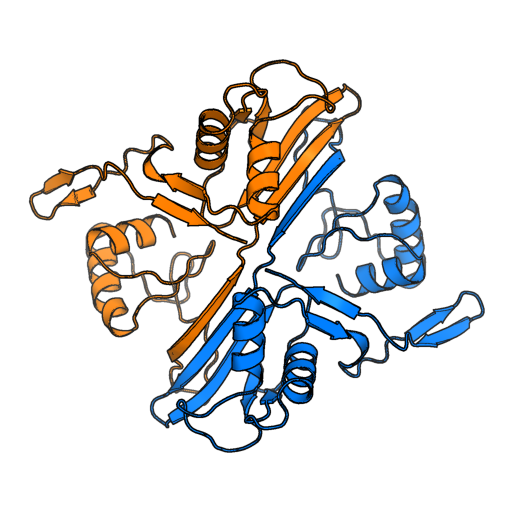18.453 1 92.88 39 LYS B CA 1
ATOM 1831 C C . LYS B 1 39 ? -26.688 -2.256 -17.75 1 92.88 39 LYS B C 1
ATOM 1833 O O . LYS B 1 39 ? -27.5 -1.444 -18.203 1 92.88 39 LYS B O 1
ATOM 1838 N N . ARG B 1 40 ? -25.953 -2.035 -16.734 1 88.06 40 ARG B N 1
ATOM 1839 C CA . ARG B 1 40 ? -26.172 -0.873 -15.875 1 88.06 40 ARG B CA 1
ATOM 1840 C C . ARG B 1 40 ? -25.531 0.374 -16.469 1 88.06 40 ARG B C 1
ATOM 1842 O O . ARG B 1 40 ? -26.094 1.469 -16.391 1 88.06 40 ARG B O 1
ATOM 1849 N N . TYR B 1 41 ? -24.359 0.186 -17 1 88.62 41 TYR B N 1
ATOM 1850 C CA . TYR B 1 41 ? -23.578 1.374 -17.344 1 88.62 41 TYR B CA 1
ATOM 1851 C C . TYR B 1 41 ? -23.359 1.47 -18.844 1 88.62 41 TYR B C 1
ATOM 1853 O O . TYR B 1 41 ? -22.812 2.463 -19.344 1 88.62 41 TYR B O 1
ATOM 1861 N N . GLY B 1 42 ? -23.656 0.469 -19.609 1 91.25 42 GLY B N 1
ATOM 1862 C CA . GLY B 1 42 ? -23.562 0.489 -21.062 1 91.25 42 GLY B CA 1
ATOM 1863 C C . GLY B 1 42 ? -22.141 0.378 -21.578 1 91.25 42 GLY B C 1
ATOM 1864 O O . GLY B 1 42 ? -21.844 0.75 -22.719 1 91.25 42 GLY B O 1
ATOM 1865 N N . ARG B 1 43 ? -21.266 0.016 -20.703 1 92.81 43 ARG B N 1
ATOM 1866 C CA . ARG B 1 43 ? -19.859 -0.101 -21.062 1 92.81 43 ARG B CA 1
ATOM 1867 C C . ARG B 1 43 ? -19.328 -1.499 -20.766 1 92.81 43 ARG B C 1
ATOM 1869 O O . ARG B 1 43 ? -19.812 -2.166 -19.844 1 92.81 43 ARG B O 1
ATOM 1876 N N . GLU B 1 44 ? -18.312 -1.868 -21.562 1 94.56 44 GLU B N 1
ATOM 1877 C CA . GLU B 1 44 ? -17.672 -3.154 -21.312 1 94.56 44 GLU B CA 1
ATOM 1878 C C . GLU B 1 44 ? -16.734 -3.078 -20.109 1 94.56 44 GLU B C 1
ATOM 1880 O O . GLU B 1 44 ? -15.898 -2.172 -20.031 1 94.56 44 GLU B O 1
ATOM 1885 N N . LEU B 1 45 ? -16.859 -4.039 -19.25 1 93.75 45 LEU B N 1
ATOM 1886 C CA . LEU B 1 45 ? -16.047 -4.055 -18.047 1 93.75 45 LEU B CA 1
ATOM 1887 C C . LEU B 1 45 ? -14.641 -4.582 -18.344 1 93.75 45 LEU B C 1
ATOM 1889 O O . LEU B 1 45 ? -13.648 -4.004 -17.906 1 93.75 45 LEU B O 1
ATOM 1893 N N . ILE B 1 46 ? -14.617 -5.703 -19.094 1 93.56 46 ILE B N 1
ATOM 1894 C CA . ILE B 1 46 ? -13.359 -6.406 -19.328 1 93.56 46 ILE B CA 1
ATOM 1895 C C . ILE B 1 46 ? -12.719 -5.891 -20.625 1 93.56 46 ILE B C 1
ATOM 1897 O O . ILE B 1 46 ? -13.367 -5.852 -21.672 1 93.56 46 ILE B O 1
ATOM 1901 N N . GLY B 1 47 ? -11.547 -5.48 -20.578 1 91.75 47 GLY B N 1
ATOM 1902 C CA . GLY B 1 47 ? -10.805 -4.977 -21.719 1 91.75 47 GLY B CA 1
ATOM 1903 C C . GLY B 1 47 ? -9.523 -4.262 -21.328 1 91.75 47 GLY B C 1
ATOM 1904 O O . GLY B 1 47 ? -9.117 -4.297 -20.172 1 91.75 47 GLY B O 1
ATOM 1905 N N . LYS B 1 48 ? -8.867 -3.662 -22.297 1 88.25 48 LYS B N 1
ATOM 1906 C CA . LYS B 1 48 ? -7.566 -3.037 -22.062 1 88.25 48 LYS B CA 1
ATOM 1907 C C . LYS B 1 48 ? -7.652 -1.521 -22.203 1 88.25 48 LYS B C 1
ATOM 1909 O O . LYS B 1 48 ? -6.66 -0.815 -22.016 1 88.25 48 LYS B O 1
ATOM 1914 N N . THR B 1 49 ? -8.82 -1.044 -22.391 1 84.75 49 THR B N 1
ATOM 1915 C CA . THR B 1 49 ? -9 0.394 -22.562 1 84.75 49 THR B CA 1
ATOM 1916 C C . THR B 1 49 ? -9.266 1.07 -21.219 1 84.75 49 THR B C 1
ATOM 1918 O O . THR B 1 49 ? -9.508 0.396 -20.219 1 84.75 49 THR B O 1
ATOM 1921 N N . LEU B 1 50 ? -9.172 2.402 -21.25 1 80.94 50 LEU B N 1
ATOM 1922 C CA . LEU B 1 50 ? -9.422 3.168 -20.031 1 80.94 50 LEU B CA 1
ATOM 1923 C C . LEU B 1 50 ? -10.797 2.836 -19.453 1 80.94 50 LEU B C 1
ATOM 1925 O O . LEU B 1 50 ? -11.789 2.803 -20.188 1 80.94 50 LEU B O 1
ATOM 1929 N N . GLY B 1 51 ? -10.836 2.582 -18.188 1 79.31 51 GLY B N 1
ATOM 1930 C CA . GLY B 1 51 ? -12.086 2.27 -17.531 1 79.31 51 GLY B CA 1
ATOM 1931 C C . GLY B 1 51 ? -12.414 0.789 -17.531 1 79.31 51 GLY B C 1
ATOM 1932 O O . GLY B 1 51 ? -13.383 0.36 -16.906 1 79.31 51 GLY B O 1
ATOM 1933 N N . GLN B 1 52 ? -11.602 0.034 -18.25 1 89.38 52 GLN B N 1
ATOM 1934 C CA . GLN B 1 52 ? -11.797 -1.411 -18.297 1 89.38 52 GLN B CA 1
ATOM 1935 C C . GLN B 1 52 ? -10.797 -2.129 -17.406 1 89.38 52 GLN B C 1
ATOM 1937 O O . GLN B 1 52 ? -9.844 -1.519 -16.906 1 89.38 52 GLN B O 1
ATOM 1942 N N . PHE B 1 53 ? -11.117 -3.414 -17.141 1 90.25 53 PHE B N 1
ATOM 1943 C CA . PHE B 1 53 ? -10.297 -4.211 -16.25 1 90.25 53 PHE B CA 1
ATOM 1944 C C . PHE B 1 53 ? -9.773 -5.461 -16.953 1 90.25 53 PHE B C 1
ATOM 1946 O O . PHE B 1 53 ? -10.445 -6.004 -17.828 1 90.25 53 PHE B O 1
ATOM 1953 N N . HIS B 1 54 ? -8.633 -5.836 -16.641 1 90.81 54 HIS B N 1
ATOM 1954 C CA . HIS B 1 54 ? -8 -7.078 -17.078 1 90.81 54 HIS B CA 1
ATOM 1955 C C . HIS B 1 54 ? -7.234 -7.742 -15.938 1 90.81 54 HIS B C 1
ATOM 1957 O O . HIS B 1 54 ? -7.035 -7.133 -14.883 1 90.81 54 HIS B O 1
ATOM 1963 N N . SER B 1 55 ? -6.887 -8.977 -16.125 1 89.62 55 SER B N 1
ATOM 1964 C CA . SER B 1 55 ? -6.117 -9.68 -15.094 1 89.62 55 SER B CA 1
ATOM 1965 C C . SER B 1 55 ? -4.727 -9.07 -14.938 1 89.62 55 SER B C 1
ATOM 1967 O O . SER B 1 55 ? -4.055 -8.781 -15.93 1 89.62 55 SER B O 1
ATOM 1969 N N . ASP B 1 56 ? -4.359 -8.875 -13.727 1 87.12 56 ASP B N 1
ATOM 1970 C CA . ASP B 1 56 ? -3.025 -8.375 -13.406 1 87.12 56 ASP B CA 1
ATOM 1971 C C . ASP B 1 56 ? -2.041 -9.531 -13.219 1 87.12 56 ASP B C 1
ATOM 1973 O O . ASP B 1 56 ? -0.84 -9.305 -13.047 1 87.12 56 ASP B O 1
ATOM 1977 N N . PHE B 1 57 ? -2.533 -10.742 -13.234 1 90.69 57 PHE B N 1
ATOM 1978 C CA . PHE B 1 57 ? -1.652 -11.891 -13.031 1 90.69 57 PHE B CA 1
ATOM 1979 C C . PHE B 1 57 ? -0.928 -12.25 -14.328 1 90.69 57 PHE B C 1
ATOM 1981 O O . PHE B 1 57 ? -1.563 -12.484 -15.352 1 90.69 57 PHE B O 1
ATOM 1988 N N . ALA B 1 58 ? 0.383 -12.188 -14.227 1 91 58 ALA B N 1
ATOM 1989 C CA . ALA B 1 58 ? 1.168 -12.656 -15.367 1 91 58 ALA B CA 1
ATOM 1990 C C . ALA B 1 58 ? 0.844 -14.109 -15.695 1 91 58 ALA B C 1
ATOM 1992 O O . ALA B 1 58 ? 0.542 -14.906 -14.797 1 91 58 ALA B O 1
ATOM 1993 N N . GLU B 1 59 ? 0.93 -14.328 -16.953 1 92.5 59 GLU B N 1
ATOM 1994 C CA . GLU B 1 59 ? 0.728 -15.703 -17.391 1 92.5 59 GLU B CA 1
ATOM 1995 C C . GLU B 1 59 ? 1.963 -16.562 -17.109 1 92.5 59 GLU B C 1
ATOM 1997 O O . GLU B 1 59 ? 3.078 -16.188 -17.484 1 92.5 59 GLU B O 1
ATOM 2002 N N . ILE B 1 60 ? 1.718 -17.688 -16.422 1 92.5 60 ILE B N 1
ATOM 2003 C CA . ILE B 1 60 ? 2.816 -18.625 -16.172 1 92.5 60 ILE B CA 1
ATOM 2004 C C . ILE B 1 60 ? 3.32 -19.188 -17.5 1 92.5 60 ILE B C 1
ATOM 2006 O O . ILE B 1 60 ? 4.52 -19.156 -17.781 1 92.5 60 ILE B O 1
ATOM 2010 N N . THR B 1 61 ? 2.422 -19.656 -18.234 1 92.38 61 THR B N 1
ATOM 2011 C CA . THR B 1 61 ? 2.619 -20.062 -19.625 1 92.38 61 THR B CA 1
ATOM 2012 C C . THR B 1 61 ? 1.853 -19.141 -20.578 1 92.38 61 THR B C 1
ATOM 2014 O O . THR B 1 61 ? 0.646 -18.938 -20.406 1 92.38 61 THR B O 1
ATOM 2017 N N . PRO B 1 62 ? 2.652 -18.578 -21.547 1 91.19 62 PRO B N 1
ATOM 2018 C CA . PRO B 1 62 ? 1.981 -17.656 -22.469 1 91.19 62 PRO B CA 1
ATOM 2019 C C . PRO B 1 62 ? 0.724 -18.266 -23.094 1 91.19 62 PRO B C 1
ATOM 2021 O O . PRO B 1 62 ? 0.751 -19.406 -23.562 1 91.19 62 PRO B O 1
ATOM 2024 N N . GLY B 1 63 ? -0.331 -17.5 -23.078 1 92.12 63 GLY B N 1
ATOM 2025 C CA . GLY B 1 63 ? -1.59 -17.938 -23.672 1 92.12 63 GLY B CA 1
ATOM 2026 C C . GLY B 1 63 ? -2.492 -18.656 -22.672 1 92.12 63 GLY B C 1
ATOM 2027 O O . GLY B 1 63 ? -3.631 -19 -23 1 92.12 63 GLY B O 1
ATOM 2028 N N . LYS B 1 64 ? -2.016 -18.938 -21.484 1 93 64 LYS B N 1
ATOM 2029 C CA . LYS B 1 64 ? -2.803 -19.594 -20.438 1 93 64 LYS B CA 1
ATOM 2030 C C . LYS B 1 64 ? -3.102 -18.641 -19.281 1 93 64 LYS B C 1
ATOM 2032 O O . LYS B 1 64 ? -2.182 -18.094 -18.672 1 93 64 LYS B O 1
ATOM 2037 N N . GLN B 1 65 ? -4.336 -18.531 -19.031 1 92.06 65 GLN B N 1
ATOM 2038 C CA . GLN B 1 65 ? -4.746 -17.625 -17.969 1 92.06 65 GLN B CA 1
ATOM 2039 C C . GLN B 1 65 ? -4.285 -18.125 -16.609 1 92.06 65 GLN B C 1
ATOM 2041 O O . GLN B 1 65 ? -4.395 -19.312 -16.312 1 92.06 65 GLN B O 1
ATOM 2046 N N . SER B 1 66 ? -3.775 -17.219 -15.797 1 94.44 66 SER B N 1
ATOM 2047 C CA . SER B 1 66 ? -3.412 -17.516 -14.422 1 94.44 66 SER B CA 1
ATOM 2048 C C . SER B 1 66 ? -4.508 -17.094 -13.453 1 94.44 66 SER B C 1
ATOM 2050 O O . SER B 1 66 ? -5.113 -16.031 -13.617 1 94.44 66 SER B O 1
ATOM 2052 N N . LEU B 1 67 ? -4.766 -17.969 -12.5 1 94.69 67 LEU B N 1
ATOM 2053 C CA . LEU B 1 67 ? -5.719 -17.672 -11.438 1 94.69 67 LEU B CA 1
ATOM 2054 C C . LEU B 1 67 ? -5.07 -17.812 -10.07 1 94.69 67 LEU B C 1
ATOM 2056 O O . LEU B 1 67 ? -4.188 -18.656 -9.883 1 94.69 67 LEU B O 1
ATOM 2060 N N . ALA B 1 68 ? -5.508 -16.969 -9.164 1 95.38 68 ALA B N 1
ATOM 2061 C CA . ALA B 1 68 ? -5.059 -17.125 -7.785 1 95.38 68 ALA B CA 1
ATOM 2062 C C . ALA B 1 68 ? -5.816 -18.234 -7.082 1 95.38 68 ALA B C 1
ATOM 2064 O O . ALA B 1 68 ? -7.043 -18.203 -6.992 1 95.38 68 ALA B O 1
ATOM 2065 N N . TYR B 1 69 ? -5.074 -19.156 -6.598 1 94.94 69 TYR B N 1
ATOM 2066 C CA . TYR B 1 69 ? -5.637 -20.281 -5.855 1 94.94 69 TYR B CA 1
ATOM 2067 C C . TYR B 1 69 ? -5.723 -19.953 -4.367 1 94.94 69 TYR B C 1
ATOM 2069 O O . TYR B 1 69 ? -6.688 -20.328 -3.699 1 94.94 69 TYR B O 1
ATOM 2077 N N . LYS B 1 70 ? -4.738 -19.391 -3.846 1 94.62 70 LYS B N 1
ATOM 2078 C CA . LYS B 1 70 ? -4.625 -18.953 -2.461 1 94.62 70 LYS B CA 1
ATOM 2079 C C . LYS B 1 70 ? -3.975 -17.578 -2.377 1 94.62 70 LYS B C 1
ATOM 2081 O O . LYS B 1 70 ? -3.031 -17.281 -3.115 1 94.62 70 LYS B O 1
ATOM 2086 N N . SER B 1 71 ? -4.562 -16.734 -1.49 1 93.75 71 SER B N 1
ATOM 2087 C CA . SER B 1 71 ? -4 -15.406 -1.296 1 93.75 71 SER B CA 1
ATOM 2088 C C . SER B 1 71 ? -3.807 -15.094 0.185 1 93.75 71 SER B C 1
ATO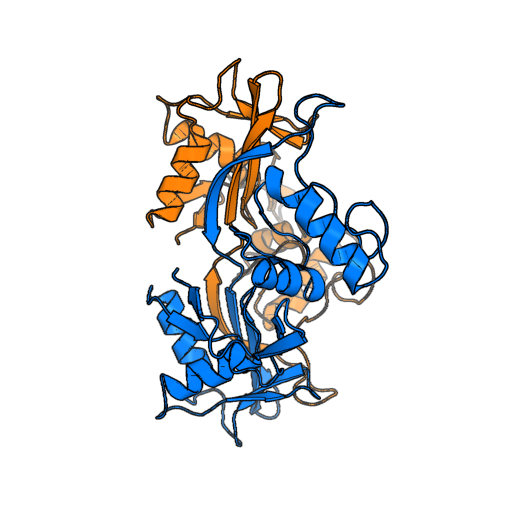M 2090 O O . SER B 1 71 ? -4.586 -15.555 1.026 1 93.75 71 SER B O 1
ATOM 2092 N N . ILE B 1 72 ? -2.746 -14.438 0.517 1 92.06 72 ILE B N 1
ATOM 2093 C CA . ILE B 1 72 ? -2.502 -13.883 1.844 1 92.06 72 ILE B CA 1
ATOM 2094 C C . ILE B 1 72 ? -2.314 -12.367 1.742 1 92.06 72 ILE B C 1
ATOM 2096 O O . ILE B 1 72 ? -1.422 -11.898 1.035 1 92.06 72 ILE B O 1
ATOM 2100 N N . PHE B 1 73 ? -3.135 -11.633 2.354 1 87 73 PHE B N 1
ATOM 2101 C CA . PHE B 1 73 ? -3.074 -10.172 2.371 1 87 73 PHE B CA 1
ATOM 2102 C C . PHE B 1 73 ? -2.607 -9.664 3.73 1 87 73 PHE B C 1
ATOM 2104 O O . PHE B 1 73 ? -3.348 -9.742 4.715 1 87 73 PHE B O 1
ATOM 2111 N N . CYS B 1 74 ? -1.42 -9.133 3.82 1 81.94 74 CYS B N 1
ATOM 2112 C CA . CYS B 1 74 ? -0.834 -8.734 5.094 1 81.94 74 CYS B CA 1
ATOM 2113 C C . CYS B 1 74 ? -1.195 -7.293 5.434 1 81.94 74 CYS B C 1
ATOM 2115 O O . CYS B 1 74 ? -1.433 -6.965 6.598 1 81.94 74 CYS B O 1
ATOM 2117 N N . GLY B 1 75 ? -1.119 -6.477 4.477 1 75.81 75 GLY B N 1
ATOM 2118 C CA . GLY B 1 75 ? -1.37 -5.086 4.828 1 75.81 75 GLY B CA 1
ATOM 2119 C C . GLY B 1 75 ? -1.671 -4.211 3.625 1 75.81 75 GLY B C 1
ATOM 2120 O O . GLY B 1 75 ? -1.263 -4.527 2.504 1 75.81 75 GLY B O 1
ATOM 2121 N N . LYS B 1 76 ? -2.42 -3.195 3.938 1 77.44 76 LYS B N 1
ATOM 2122 C CA . LYS B 1 76 ? -2.719 -2.127 2.986 1 77.44 76 LYS B CA 1
ATOM 2123 C C . LYS B 1 76 ? -1.936 -0.861 3.316 1 77.44 76 LYS B C 1
ATOM 2125 O O . LYS B 1 76 ? -1.559 -0.641 4.469 1 77.44 76 LYS B O 1
ATOM 2130 N N . LYS B 1 77 ? -1.676 -0.219 2.311 1 79.75 77 LYS B N 1
ATOM 2131 C CA . LYS B 1 77 ? -1.005 1.059 2.531 1 79.75 77 LYS B CA 1
ATOM 2132 C C . LYS B 1 77 ? -1.825 1.958 3.453 1 79.75 77 LYS B C 1
ATOM 2134 O O . LYS B 1 77 ? -2.945 2.346 3.113 1 79.75 77 LYS B O 1
ATOM 2139 N N . THR B 1 78 ? -1.279 2.229 4.625 1 87.19 78 THR B N 1
ATOM 2140 C CA . THR B 1 78 ? -1.962 3.02 5.645 1 87.19 78 THR B CA 1
ATOM 2141 C C . THR B 1 78 ? -0.963 3.844 6.449 1 87.19 78 THR B C 1
ATOM 2143 O O . THR B 1 78 ? -0.05 3.291 7.066 1 87.19 78 THR B O 1
ATOM 2146 N N . TYR B 1 79 ? -1.112 5.156 6.344 1 90.56 79 TYR B N 1
ATOM 2147 C CA . TYR B 1 79 ? -0.276 6.051 7.137 1 90.56 79 TYR B CA 1
ATOM 2148 C C . TYR B 1 79 ? -0.918 7.426 7.266 1 90.56 79 TYR B C 1
ATOM 2150 O O . TYR B 1 79 ? -1.854 7.754 6.531 1 90.56 79 TYR B O 1
ATOM 2158 N N . ILE B 1 80 ? -0.418 8.219 8.211 1 95.06 80 ILE B N 1
ATOM 2159 C CA . ILE B 1 80 ? -0.864 9.594 8.406 1 95.06 80 ILE B CA 1
ATOM 2160 C C . ILE B 1 80 ? 0.334 10.484 8.719 1 95.06 80 ILE B C 1
ATOM 2162 O O . ILE B 1 80 ? 1.251 10.07 9.438 1 95.06 80 ILE B O 1
ATOM 2166 N N . ASP B 1 81 ? 0.274 11.648 8.18 1 95.62 81 ASP B N 1
ATOM 2167 C CA . ASP B 1 81 ? 1.226 12.711 8.484 1 95.62 81 ASP B CA 1
ATOM 2168 C C . ASP B 1 81 ? 0.517 13.93 9.086 1 95.62 81 ASP B C 1
ATOM 2170 O O . ASP B 1 81 ? -0.424 14.461 8.492 1 95.62 81 ASP B O 1
ATOM 2174 N N . LEU B 1 82 ? 0.94 14.312 10.258 1 97.62 82 LEU B N 1
ATOM 2175 C CA . LEU B 1 82 ? 0.562 15.617 10.797 1 97.62 82 LEU B CA 1
ATOM 2176 C C . LEU B 1 82 ? 1.396 16.734 10.172 1 97.62 82 LEU B C 1
ATOM 2178 O O . LEU B 1 82 ? 2.604 16.812 10.406 1 97.62 82 LEU B O 1
ATOM 2182 N N . LEU B 1 83 ? 0.689 17.516 9.398 1 96.81 83 LEU B N 1
ATOM 2183 C CA . LEU B 1 83 ? 1.364 18.562 8.656 1 96.81 83 LEU B CA 1
ATOM 2184 C C . LEU B 1 83 ? 1.295 19.891 9.414 1 96.81 83 LEU B C 1
ATOM 2186 O O . LEU B 1 83 ? 0.317 20.156 10.117 1 96.81 83 LEU B O 1
ATOM 2190 N N . THR B 1 84 ? 2.316 20.672 9.25 1 96 84 THR B N 1
ATOM 2191 C CA . THR B 1 84 ? 2.332 22.047 9.727 1 96 84 THR B CA 1
ATOM 2192 C C . THR B 1 84 ? 3.109 22.953 8.773 1 96 84 THR B C 1
ATOM 2194 O O . THR B 1 84 ? 3.654 22.469 7.773 1 96 84 THR B O 1
ATOM 2197 N N . ASN B 1 85 ? 2.928 24.266 8.945 1 93.81 85 ASN B N 1
ATOM 2198 C CA . ASN B 1 85 ? 3.68 25.25 8.172 1 93.81 85 ASN B CA 1
ATOM 2199 C C . ASN B 1 85 ? 4.184 26.391 9.047 1 93.81 85 ASN B C 1
ATOM 2201 O O . ASN B 1 85 ? 4.148 26.297 10.273 1 93.81 85 ASN B O 1
ATOM 2205 N N . ASP B 1 86 ? 4.734 27.391 8.398 1 93.06 86 ASP B N 1
ATOM 2206 C CA . ASP B 1 86 ? 5.363 28.484 9.141 1 93.06 86 ASP B CA 1
ATOM 2207 C C . ASP B 1 86 ? 4.316 29.359 9.82 1 93.06 86 ASP B C 1
ATOM 2209 O O . ASP B 1 86 ? 4.656 30.203 10.656 1 93.06 86 ASP B O 1
ATOM 2213 N N . LEU B 1 87 ? 3.098 29.188 9.547 1 93.38 87 LEU B N 1
ATOM 2214 C CA . LEU B 1 87 ? 2.006 29.906 10.211 1 93.38 87 LEU B CA 1
ATOM 2215 C C . LEU B 1 87 ? 1.419 29.062 11.344 1 93.38 87 LEU B C 1
ATOM 2217 O O . LEU B 1 87 ? 0.393 29.422 11.922 1 93.38 87 LEU B O 1
ATOM 2221 N N . ASN B 1 88 ? 1.946 27.938 11.586 1 93.38 88 ASN B N 1
ATOM 2222 C CA . ASN B 1 88 ? 1.539 27.016 12.641 1 93.38 88 ASN B CA 1
ATOM 2223 C C . ASN B 1 88 ? 0.145 26.453 12.383 1 93.38 88 ASN B C 1
ATOM 2225 O O . ASN B 1 88 ? -0.624 26.234 13.32 1 93.38 88 ASN B O 1
ATOM 2229 N N . GLU B 1 89 ? -0.119 26.359 11.117 1 94.44 89 GLU B N 1
ATOM 2230 C CA . GLU B 1 89 ? -1.368 25.703 10.742 1 94.44 89 GLU B CA 1
ATOM 2231 C C . GLU B 1 89 ? -1.212 24.188 10.742 1 94.44 89 GLU B C 1
ATOM 2233 O O . GLU B 1 89 ? -0.103 23.672 10.578 1 94.44 89 GLU B O 1
ATOM 2238 N N . VAL B 1 90 ? -2.395 23.562 10.977 1 96.44 90 VAL B N 1
ATOM 2239 C CA . VAL B 1 90 ? -2.35 22.109 11.117 1 96.44 90 VAL B CA 1
ATOM 2240 C C . VAL B 1 90 ? -3.273 21.453 10.094 1 96.44 90 VAL B C 1
ATOM 2242 O O . VAL B 1 90 ? -4.387 21.938 9.859 1 96.44 90 VAL B O 1
ATOM 2245 N N . ALA B 1 91 ? -2.785 20.5 9.43 1 97.19 91 ALA B N 1
ATOM 2246 C CA . ALA B 1 91 ? -3.566 19.625 8.562 1 97.19 91 ALA B CA 1
ATOM 2247 C C . ALA B 1 91 ? -3.008 18.203 8.578 1 97.19 91 ALA B C 1
ATOM 2249 O O . ALA B 1 91 ? -2.072 17.906 9.32 1 97.19 91 ALA B O 1
ATOM 2250 N N . PHE B 1 92 ? -3.699 17.375 7.879 1 96.88 92 PHE B N 1
ATOM 2251 C CA . PHE B 1 92 ? -3.273 15.977 7.875 1 96.88 92 PHE B CA 1
ATOM 2252 C C . PHE B 1 92 ? -3.25 15.43 6.453 1 96.88 92 PHE B C 1
ATOM 2254 O O . PHE B 1 92 ? -4.168 15.672 5.668 1 96.88 92 PHE B O 1
ATOM 2261 N N . HIS B 1 93 ? -2.195 14.75 6.098 1 93.94 93 HIS B N 1
ATOM 2262 C CA . HIS B 1 93 ? -2.117 13.883 4.93 1 93.94 93 HIS B CA 1
ATOM 2263 C C . HIS B 1 93 ? -2.293 12.414 5.316 1 93.94 93 HIS B C 1
ATOM 2265 O O . HIS B 1 93 ? -1.433 11.836 5.984 1 93.94 93 HIS B O 1
ATOM 2271 N N . CYS B 1 94 ? -3.398 11.867 4.945 1 91.94 94 CYS B N 1
ATOM 2272 C CA . CYS B 1 94 ? -3.697 10.508 5.383 1 91.94 94 CYS B CA 1
ATOM 2273 C C . CYS B 1 94 ? -3.914 9.586 4.191 1 91.94 94 CYS B C 1
ATOM 2275 O O . CYS B 1 94 ? -4.445 10.008 3.162 1 91.94 94 CYS B O 1
ATOM 2277 N N . ARG B 1 95 ? -3.475 8.406 4.348 1 87.19 95 ARG B N 1
ATOM 2278 C CA . ARG B 1 95 ? -3.721 7.336 3.391 1 87.19 95 ARG B CA 1
ATOM 2279 C C . ARG B 1 95 ? -4.215 6.078 4.094 1 87.19 95 ARG B C 1
ATOM 2281 O O . ARG B 1 95 ? -3.648 5.66 5.105 1 87.19 95 ARG B O 1
ATOM 2288 N N . MET B 1 96 ? -5.316 5.648 3.658 1 86.31 96 MET B N 1
ATOM 2289 C CA . MET B 1 96 ? -5.871 4.355 4.047 1 86.31 96 MET B CA 1
ATOM 2290 C C . MET B 1 96 ? -6.602 3.701 2.877 1 86.31 96 MET B C 1
ATOM 2292 O O . MET B 1 96 ? -7.785 3.959 2.656 1 86.31 96 MET B O 1
ATOM 2296 N N . LYS B 1 97 ? -5.785 2.947 2.225 1 76.75 97 LYS B N 1
ATOM 2297 C CA . LYS B 1 97 ? -6.332 2.385 0.992 1 76.75 97 LYS B CA 1
ATOM 2298 C C . LYS B 1 97 ? -7.641 1.651 1.257 1 76.75 97 LYS B C 1
ATOM 2300 O O . LYS B 1 97 ? -7.727 0.836 2.178 1 76.75 97 LYS B O 1
ATOM 2305 N N . GLY B 1 98 ? -8.719 2.037 0.516 1 72.19 98 GLY B N 1
ATOM 2306 C CA . GLY B 1 98 ? -10.023 1.401 0.613 1 72.19 98 GLY B CA 1
ATOM 2307 C C . GLY B 1 98 ? -10.969 2.111 1.568 1 72.19 98 GLY B C 1
ATOM 2308 O O . GLY B 1 98 ? -12.133 1.732 1.696 1 72.19 98 GLY B O 1
ATOM 2309 N N . VAL B 1 99 ? -10.453 3.09 2.291 1 81.94 99 VAL B N 1
ATOM 2310 C CA . VAL B 1 99 ? -11.281 3.869 3.203 1 81.94 99 VAL B CA 1
ATOM 2311 C C . VAL B 1 99 ? -11.188 5.352 2.85 1 81.94 99 VAL B C 1
ATOM 2313 O O . VAL B 1 99 ? -10.094 5.914 2.789 1 81.94 99 VAL B O 1
ATOM 2316 N N . LYS B 1 100 ? -12.336 5.992 2.678 1 83 100 LYS B N 1
ATOM 2317 C CA . LYS B 1 100 ? -12.367 7.406 2.326 1 83 100 LYS B CA 1
ATOM 2318 C C . LYS B 1 100 ? -11.961 8.281 3.51 1 83 100 LYS B C 1
ATOM 2320 O O . LYS B 1 100 ? -12.211 7.922 4.664 1 83 100 LYS B O 1
ATOM 2325 N N . GLN B 1 101 ? -11.469 9.43 3.195 1 89.56 101 GLN B N 1
ATOM 2326 C CA . GLN B 1 101 ? -10.945 10.328 4.215 1 89.56 101 GLN B CA 1
ATOM 2327 C C . GLN B 1 101 ? -12.047 10.789 5.164 1 89.56 101 GLN B C 1
ATOM 2329 O O . GLN B 1 101 ? -11.82 10.945 6.363 1 89.56 101 GLN B O 1
ATOM 2334 N N . ASP B 1 102 ? -13.234 11.047 4.566 1 89.19 102 ASP B N 1
ATOM 2335 C CA . ASP B 1 102 ? -14.336 11.492 5.41 1 89.19 102 ASP B CA 1
ATOM 2336 C C . ASP B 1 102 ? -14.742 10.406 6.398 1 89.19 102 ASP B C 1
ATOM 2338 O O . ASP B 1 102 ? -15.07 10.695 7.551 1 89.19 102 ASP B O 1
ATOM 2342 N N . VAL B 1 103 ? -14.711 9.188 5.953 1 89.12 103 VAL B N 1
ATOM 2343 C CA . VAL B 1 103 ? -15.031 8.055 6.82 1 89.12 103 VAL B CA 1
ATOM 2344 C C . VAL B 1 103 ? -13.977 7.93 7.918 1 89.12 103 VAL B C 1
ATOM 2346 O O . VAL B 1 103 ? -14.305 7.66 9.078 1 89.12 103 VAL B O 1
ATOM 2349 N N . ILE B 1 104 ? -12.727 8.148 7.598 1 94.25 104 ILE B N 1
ATOM 2350 C CA . ILE B 1 104 ? -11.641 8.117 8.57 1 94.25 104 ILE B CA 1
ATOM 2351 C C . ILE B 1 104 ? -11.891 9.164 9.664 1 94.25 104 ILE B C 1
ATOM 2353 O O . ILE B 1 104 ? -11.836 8.852 10.852 1 94.25 104 ILE B O 1
ATOM 2357 N N . ALA B 1 105 ? -12.203 10.344 9.211 1 95.19 105 ALA B N 1
ATOM 2358 C CA . ALA B 1 105 ? -12.43 11.438 10.148 1 95.19 105 ALA B CA 1
ATOM 2359 C C . ALA B 1 105 ? -13.609 11.141 11.07 1 95.19 105 ALA B C 1
ATOM 2361 O O . ALA B 1 105 ? -13.508 11.312 12.281 1 95.19 105 ALA B O 1
ATOM 2362 N N . LEU B 1 106 ? -14.719 10.688 10.477 1 93.81 106 LEU B N 1
ATOM 2363 C CA . LEU B 1 106 ? -15.922 10.391 11.25 1 93.81 106 LEU B CA 1
ATOM 2364 C C . LEU B 1 106 ? -15.648 9.297 12.281 1 93.81 106 LEU B C 1
ATOM 2366 O O . LEU B 1 106 ? -16.047 9.422 13.445 1 93.81 106 LEU B O 1
ATOM 2370 N N . THR B 1 107 ? -14.984 8.305 11.859 1 94.94 107 THR B N 1
ATOM 2371 C CA . THR B 1 107 ? -14.664 7.195 12.75 1 94.94 107 THR B CA 1
ATOM 2372 C C . THR B 1 107 ? -13.766 7.656 13.891 1 94.94 107 THR B C 1
ATOM 2374 O O . THR B 1 107 ? -14.008 7.328 15.055 1 94.94 107 THR B O 1
ATOM 2377 N N . ALA B 1 108 ? -12.742 8.391 13.562 1 97.44 108 ALA B N 1
ATOM 2378 C CA . ALA B 1 108 ? -11.82 8.906 14.562 1 97.44 108 ALA B CA 1
ATOM 2379 C C . ALA B 1 108 ? -12.547 9.773 15.586 1 97.44 108 ALA B C 1
ATOM 2381 O O . ALA B 1 108 ? -12.336 9.625 16.797 1 97.44 108 ALA B O 1
ATOM 2382 N N . ASN B 1 109 ? -13.375 10.625 15.078 1 96.88 109 ASN B N 1
ATOM 2383 C CA . ASN B 1 109 ? -14.125 11.531 15.945 1 96.88 109 ASN B CA 1
ATOM 2384 C C . ASN B 1 109 ? -15.047 10.766 16.891 1 96.88 109 ASN B C 1
ATOM 2386 O O . ASN B 1 109 ? -15.195 11.148 18.047 1 96.88 109 ASN B O 1
ATOM 2390 N N . GLU B 1 110 ? -15.656 9.75 16.422 1 96 110 GLU B N 1
ATOM 2391 C CA . GLU B 1 110 ? -16.531 8.922 17.25 1 96 110 GLU B CA 1
ATOM 2392 C C . GLU B 1 110 ? -15.734 8.148 18.297 1 96 110 GLU B C 1
ATOM 2394 O O . GLU B 1 110 ? -16.172 8.031 19.438 1 96 110 GLU B O 1
ATOM 2399 N N . MET B 1 111 ? -14.664 7.699 17.938 1 96.69 111 MET B N 1
ATOM 2400 C CA . MET B 1 111 ? -13.852 6.863 18.812 1 96.69 111 MET B CA 1
ATOM 2401 C C . MET B 1 111 ? -13.18 7.703 19.891 1 96.69 111 MET B C 1
ATOM 2403 O O . MET B 1 111 ? -12.93 7.219 21 1 96.69 111 MET B O 1
ATOM 2407 N N . PHE B 1 112 ? -12.82 8.906 19.516 1 97.56 112 PHE B N 1
ATOM 2408 C CA . PHE B 1 112 ? -12.078 9.766 20.438 1 97.56 112 PHE B CA 1
ATOM 2409 C C . PHE B 1 112 ? -12.742 11.125 20.562 1 97.56 112 PHE B C 1
ATOM 2411 O O . PHE B 1 112 ? -12.164 12.148 20.203 1 97.56 112 PHE B O 1
ATOM 2418 N N . PRO B 1 113 ? -13.828 11.18 21.234 1 96.56 113 PRO B N 1
ATOM 2419 C CA . PRO B 1 113 ? -14.633 12.406 21.297 1 96.56 113 PRO B CA 1
ATOM 2420 C C . PRO B 1 113 ? -13.969 13.508 22.125 1 96.56 113 PRO B C 1
ATOM 2422 O O . PRO B 1 113 ? -14.297 14.688 21.969 1 96.56 113 PRO B O 1
ATOM 2425 N N . ASP B 1 114 ? -13.023 13.141 22.922 1 97.19 114 ASP B N 1
ATOM 2426 C CA . ASP B 1 114 ? -12.383 14.117 23.812 1 97.19 114 ASP B CA 1
ATOM 2427 C C . ASP B 1 114 ? -11.164 14.742 23.141 1 97.19 114 ASP B C 1
ATOM 2429 O O . ASP B 1 114 ? -10.516 15.617 23.719 1 97.19 114 ASP B O 1
ATOM 2433 N N . SER B 1 115 ? -10.859 14.336 21.938 1 97.62 115 SER B N 1
ATOM 2434 C CA . SER B 1 115 ? -9.75 14.891 21.172 1 97.62 115 SER B CA 1
ATOM 2435 C C . SER B 1 115 ? -10.242 15.922 20.156 1 97.62 115 SER B C 1
ATOM 2437 O O . SER B 1 115 ? -11.445 16.047 19.922 1 97.62 115 SER B O 1
ATOM 2439 N N . VAL B 1 116 ? -9.289 16.672 19.625 1 97.69 116 VAL B N 1
ATOM 2440 C CA . VAL B 1 116 ? -9.641 17.641 18.594 1 97.69 116 VAL B CA 1
ATOM 2441 C C . VAL B 1 116 ? -10.25 16.906 17.391 1 97.69 116 VAL B C 1
ATOM 2443 O O . VAL B 1 116 ? -9.617 16.016 16.812 1 97.69 116 VAL B O 1
ATOM 2446 N N . GLN B 1 117 ? -11.438 17.312 17.094 1 97.38 117 GLN B N 1
ATOM 2447 C CA . GLN B 1 117 ? -12.141 16.688 15.969 1 97.38 117 GLN B CA 1
ATOM 2448 C C . GLN B 1 117 ? -11.609 17.219 14.641 1 97.38 117 GLN B C 1
ATOM 2450 O O . GLN B 1 117 ? -11.141 18.344 14.555 1 97.38 117 GLN B O 1
ATOM 2455 N N . CYS B 1 118 ? -11.695 16.297 13.664 1 97.19 118 CYS B N 1
ATOM 2456 C CA . CYS B 1 118 ? -11.211 16.641 12.328 1 97.19 118 CYS B CA 1
ATOM 2457 C C . CYS B 1 118 ? -12.266 16.359 11.273 1 97.19 118 CYS B C 1
ATOM 2459 O O . CYS B 1 118 ? -13.25 15.672 11.539 1 97.19 118 CYS B O 1
ATOM 2461 N N . PHE B 1 119 ? -12.125 16.984 10.133 1 95 119 PHE B N 1
ATOM 2462 C CA . PHE B 1 119 ? -12.977 16.719 8.977 1 95 119 PHE B CA 1
ATOM 2463 C C . PHE B 1 119 ? -12.188 16.844 7.68 1 95 119 PHE B C 1
ATOM 2465 O O . PHE B 1 119 ? -11.117 17.453 7.656 1 95 119 PHE B O 1
ATOM 2472 N N . TYR B 1 120 ? -12.617 16.156 6.715 1 93.31 120 TYR B N 1
ATOM 2473 C CA . TYR B 1 120 ? -12 16.281 5.402 1 93.31 120 TYR B CA 1
ATOM 2474 C C . TYR B 1 120 ? -12.516 17.516 4.668 1 93.31 120 TYR B C 1
ATOM 2476 O O . TYR B 1 120 ? -13.719 17.641 4.438 1 93.31 120 TYR B O 1
ATOM 2484 N N . ASP B 1 121 ? -11.602 18.375 4.352 1 90.12 121 ASP B N 1
ATOM 2485 C CA . ASP B 1 121 ? -11.906 19.562 3.57 1 90.12 121 ASP B CA 1
ATOM 2486 C C . ASP B 1 121 ? -11.742 19.297 2.076 1 90.12 121 ASP B C 1
ATOM 2488 O O . ASP B 1 121 ? -10.625 19.312 1.557 1 90.12 121 ASP B O 1
ATOM 2492 N N . GLU B 1 122 ? -12.805 19.125 1.39 1 82.94 122 GLU B N 1
ATOM 2493 C CA . GLU B 1 122 ? -12.789 18.766 -0.023 1 82.94 122 GLU B CA 1
ATOM 2494 C C . GLU B 1 122 ? -12.156 19.859 -0.872 1 82.94 122 GLU B C 1
ATOM 2496 O O . GLU B 1 122 ? -11.469 19.578 -1.855 1 82.94 122 GLU B O 1
ATOM 2501 N N . ASP B 1 123 ? -12.336 21.062 -0.503 1 83.56 123 ASP B N 1
ATOM 2502 C CA . ASP B 1 123 ? -11.805 22.203 -1.257 1 83.56 123 ASP B CA 1
ATOM 2503 C C . ASP B 1 123 ? -10.273 22.234 -1.18 1 83.56 123 ASP B C 1
ATOM 2505 O O . ASP B 1 123 ? -9.609 22.594 -2.156 1 83.56 123 ASP B O 1
ATOM 2509 N N . LYS B 1 124 ? -9.797 21.875 -0.02 1 82.88 124 LYS B N 1
ATOM 2510 C CA . LYS B 1 124 ? -8.352 21.906 0.193 1 82.88 124 LYS B CA 1
ATOM 2511 C C . LYS B 1 124 ? -7.719 20.547 -0.141 1 82.88 124 LYS B C 1
ATOM 2513 O O . LYS B 1 124 ? -6.5 20.453 -0.299 1 82.88 124 LYS B O 1
ATOM 2518 N N . GLY B 1 125 ? -8.57 19.516 -0.12 1 85.5 125 GLY B N 1
ATOM 2519 C CA . GLY B 1 125 ? -8.062 18.172 -0.321 1 85.5 125 GLY B CA 1
ATOM 2520 C C . GLY B 1 125 ? -7.27 17.656 0.861 1 85.5 125 GLY B C 1
ATOM 2521 O O . GLY B 1 125 ? -6.316 16.891 0.688 1 85.5 125 GLY B O 1
ATOM 2522 N N . LEU B 1 126 ? -7.52 18.219 2.037 1 91.94 126 LEU B N 1
ATOM 2523 C CA . LEU B 1 126 ? -6.797 17.875 3.256 1 91.94 126 LEU B CA 1
ATOM 2524 C C . LEU B 1 126 ? -7.762 17.625 4.406 1 91.94 126 LEU B C 1
ATOM 2526 O O . LEU B 1 126 ? -8.859 18.188 4.445 1 91.94 126 LEU B O 1
ATOM 2530 N N . MET B 1 127 ? -7.336 16.734 5.223 1 95.38 127 MET B N 1
ATOM 2531 C CA . MET B 1 127 ? -7.977 16.625 6.527 1 95.38 127 MET B CA 1
ATOM 2532 C C . MET B 1 127 ? -7.5 17.734 7.465 1 95.38 127 MET B C 1
ATOM 2534 O O . MET B 1 127 ? -6.301 17.984 7.57 1 95.38 127 MET B O 1
ATOM 2538 N N . VAL B 1 128 ? -8.516 18.422 8.086 1 96.38 128 VAL B N 1
ATOM 2539 C CA . VAL B 1 128 ? -8.156 19.547 8.93 1 96.38 128 VAL B CA 1
ATOM 2540 C C . VAL B 1 128 ? -8.922 19.469 10.25 1 96.38 128 VAL B C 1
ATOM 2542 O O . VAL B 1 128 ? -9.977 18.844 10.328 1 96.38 128 VAL B O 1
ATOM 2545 N N . PRO B 1 129 ? -8.328 20.078 11.32 1 97 129 PRO B N 1
ATOM 2546 C CA . PRO B 1 129 ? -9.07 20.156 12.586 1 97 129 PRO B CA 1
ATOM 2547 C C . PRO B 1 129 ? -10.273 21.094 12.516 1 97 129 PRO B C 1
ATOM 2549 O O . PRO B 1 129 ? -10.266 22.047 11.742 1 97 129 PRO B O 1
ATOM 2552 N N . GLN B 1 130 ? -11.281 20.734 13.266 1 94.25 130 GLN B N 1
ATOM 2553 C CA . GLN B 1 130 ? -12.414 21.625 13.445 1 94.25 130 GLN B CA 1
ATOM 2554 C C . GLN B 1 130 ? -12.055 22.797 14.367 1 94.25 130 GLN B C 1
ATOM 2556 O O . GLN B 1 130 ? -12.367 22.766 15.555 1 94.25 130 GLN B O 1
ATOM 2561 N N . GLY B 1 131 ? -11.461 23.781 13.906 1 90.94 131 GLY B N 1
ATOM 2562 C CA . GLY B 1 131 ? -10.969 24.922 14.672 1 90.94 131 GLY B CA 1
ATOM 2563 C C . GLY B 1 131 ? -9.484 25.156 14.484 1 90.94 131 GLY B C 1
ATOM 2564 O O . GLY B 1 131 ? -8.859 24.562 13.609 1 90.94 131 GLY B O 1
ATOM 2565 N N . LYS B 1 132 ? -8.992 26.156 15.172 1 91.38 132 LYS B N 1
ATOM 2566 C CA . LYS B 1 132 ? -7.57 26.484 15.109 1 91.38 132 LYS B CA 1
ATOM 2567 C C . LYS B 1 132 ? -6.805 25.828 16.25 1 91.38 132 LYS B C 1
ATOM 2569 O O . LYS B 1 132 ? -7.086 26.078 17.422 1 91.38 132 LYS B O 1
ATOM 2574 N N . PHE B 1 133 ? -5.934 24.969 15.883 1 92.81 133 PHE B N 1
ATOM 2575 C CA . PHE B 1 133 ? -5.133 24.234 16.859 1 92.81 133 PHE B CA 1
ATOM 2576 C C . PHE B 1 133 ? -3.674 24.172 16.422 1 92.81 133 PHE B C 1
ATOM 2578 O O . PHE B 1 133 ? -3.354 24.422 15.258 1 92.81 133 PHE B O 1
ATOM 2585 N N . ASP B 1 134 ? -2.883 23.891 17.391 1 90.69 134 ASP B N 1
ATOM 2586 C CA . ASP B 1 134 ? -1.469 23.75 17.062 1 90.69 134 ASP B CA 1
ATOM 2587 C C . ASP B 1 134 ? -1.073 22.281 16.938 1 90.69 134 ASP B C 1
ATOM 2589 O O . ASP B 1 134 ? -1.883 21.391 17.203 1 90.69 134 ASP B O 1
ATOM 2593 N N . LYS B 1 135 ? 0.101 22.172 16.531 1 92.12 135 LYS B N 1
ATOM 2594 C CA . LYS B 1 135 ? 0.593 20.844 16.172 1 92.12 135 LYS B CA 1
ATOM 2595 C C . LYS B 1 135 ? 0.723 19.953 17.406 1 92.12 135 LYS B C 1
ATOM 2597 O O . LYS B 1 135 ? 0.855 18.734 17.297 1 92.12 135 LYS B O 1
ATOM 2602 N N . ASP B 1 136 ? 0.743 20.469 18.594 1 93.56 136 ASP B N 1
ATOM 2603 C CA . ASP B 1 136 ? 0.956 19.688 19.812 1 93.56 136 ASP B CA 1
ATOM 2604 C C . ASP B 1 136 ? -0.371 19.203 20.391 1 93.56 136 ASP B C 1
ATOM 2606 O O . ASP B 1 136 ? -0.388 18.453 21.359 1 93.56 136 ASP B O 1
ATOM 2610 N N . SER B 1 137 ? -1.509 19.578 19.766 1 95.38 137 SER B N 1
ATOM 2611 C CA . SER B 1 137 ? -2.832 19.156 20.219 1 95.38 137 SER B CA 1
ATOM 2612 C C . SER B 1 137 ? -3.053 17.672 19.969 1 95.38 137 SER B C 1
ATOM 2614 O O . SER B 1 137 ? -2.359 17.062 19.141 1 95.38 137 SER B O 1
ATOM 2616 N N . GLU B 1 138 ? -3.945 17.156 20.75 1 96.94 138 GLU B N 1
ATOM 2617 C CA . GLU B 1 138 ? -4.332 15.758 20.562 1 96.94 138 GLU B CA 1
ATOM 2618 C C . GLU B 1 138 ? -5.477 15.633 19.562 1 96.94 138 GLU B C 1
ATOM 2620 O O . GLU B 1 138 ? -6.605 16.047 19.844 1 96.94 138 GLU B O 1
ATOM 2625 N N . PHE B 1 139 ? -5.184 15.047 18.422 1 98 139 PHE B N 1
ATOM 2626 C CA . PHE B 1 139 ? -6.16 14.977 17.344 1 98 139 PHE B CA 1
ATOM 2627 C C . PHE B 1 139 ? -6.77 13.578 17.266 1 98 139 PHE B C 1
ATOM 2629 O O . PHE B 1 139 ? -6.062 12.578 17.375 1 98 139 PHE B O 1
ATOM 2636 N N . SER B 1 140 ? -8.016 13.539 17.047 1 98.25 140 SER B N 1
ATOM 2637 C CA . SER B 1 140 ? -8.734 12.273 16.953 1 98.25 140 SER B CA 1
ATOM 2638 C C . SER B 1 140 ? -8.141 11.367 15.883 1 98.25 140 SER B C 1
ATOM 2640 O O . SER B 1 140 ? -7.934 10.172 16.109 1 98.25 140 SER B O 1
ATOM 2642 N N . VAL B 1 141 ? -7.789 11.938 14.742 1 97.88 141 VAL B N 1
ATOM 2643 C CA . VAL B 1 141 ? -7.316 11.148 13.609 1 97.88 141 VAL B CA 1
ATOM 2644 C C . VAL B 1 141 ? -5.938 10.57 13.914 1 97.88 141 VAL B C 1
ATOM 2646 O O . VAL B 1 141 ? -5.629 9.445 13.523 1 97.88 141 VAL B O 1
ATOM 2649 N N . MET B 1 142 ? -5.129 11.297 14.594 1 97.81 142 MET B N 1
ATOM 2650 C CA . MET B 1 142 ? -3.824 10.766 14.992 1 97.81 142 MET B CA 1
ATOM 2651 C C . MET B 1 142 ? -3.98 9.625 15.984 1 97.81 142 MET B C 1
ATOM 2653 O O . MET B 1 142 ? -3.246 8.633 15.922 1 97.81 142 MET B O 1
ATOM 2657 N N . LYS B 1 143 ? -4.891 9.742 16.859 1 97.62 143 LYS B N 1
ATOM 2658 C CA . LYS B 1 143 ? -5.156 8.688 17.828 1 97.62 143 LYS B CA 1
ATOM 2659 C C . LYS B 1 143 ? -5.668 7.422 17.141 1 97.62 143 LYS B C 1
ATOM 2661 O O . LYS B 1 143 ? -5.316 6.309 17.531 1 97.62 143 LYS B O 1
ATOM 2666 N N . LEU B 1 144 ? -6.516 7.625 16.188 1 97.44 144 LEU B N 1
ATOM 2667 C CA . LEU B 1 144 ? -7.027 6.492 15.422 1 97.44 144 LEU B CA 1
ATOM 2668 C C . LEU B 1 144 ? -5.887 5.719 14.766 1 97.44 144 LEU B C 1
ATOM 2670 O O . LEU B 1 144 ? -5.809 4.496 14.898 1 97.44 144 LEU B O 1
ATOM 2674 N N . TYR B 1 145 ? -5 6.418 14.086 1 95.81 145 TYR B N 1
ATOM 2675 C CA . TYR B 1 145 ? -3.885 5.754 13.422 1 95.81 145 TYR B CA 1
ATOM 2676 C C . TYR B 1 145 ? -2.945 5.117 14.438 1 95.81 145 TYR B C 1
ATOM 2678 O O . TYR B 1 145 ? -2.359 4.062 14.172 1 95.81 145 TYR B O 1
ATOM 2686 N N . LYS B 1 146 ? -2.781 5.777 15.578 1 95.31 146 LYS B N 1
ATOM 2687 C CA . LYS B 1 146 ? -1.986 5.172 16.641 1 95.31 146 LYS B CA 1
ATOM 2688 C C . LYS B 1 146 ? -2.613 3.865 17.125 1 95.31 146 LYS B C 1
ATOM 2690 O O . LYS B 1 146 ? -1.908 2.887 17.375 1 95.31 146 LYS B O 1
ATOM 2695 N N . ALA B 1 147 ? -3.875 3.885 17.281 1 93.56 147 ALA B N 1
ATOM 2696 C CA . ALA B 1 147 ? -4.582 2.672 17.688 1 93.56 147 ALA B CA 1
ATOM 2697 C C . ALA B 1 147 ? -4.363 1.549 16.688 1 93.56 147 ALA B C 1
ATOM 2699 O O . ALA B 1 147 ? -4.113 0.403 17.062 1 93.56 147 ALA B O 1
ATOM 2700 N N . LEU B 1 148 ? -4.527 1.896 15.414 1 88.31 148 LEU B N 1
ATOM 2701 C CA . LEU B 1 148 ? -4.266 0.922 14.359 1 88.31 148 LEU B CA 1
ATOM 2702 C C . LEU B 1 148 ? -2.832 0.409 14.438 1 88.31 148 LEU B C 1
ATOM 2704 O O . LEU B 1 148 ? -2.594 -0.799 14.359 1 88.31 148 LEU B O 1
ATOM 2708 N N . TYR B 1 149 ? -1.936 1.314 14.609 1 86.88 149 TYR B N 1
ATOM 2709 C CA . TYR B 1 149 ? -0.522 0.971 14.711 1 86.88 149 TYR B CA 1
ATOM 2710 C C . TYR B 1 149 ? -0.277 0.018 15.875 1 86.88 149 TYR B C 1
ATOM 2712 O O . TYR B 1 149 ? 0.541 -0.899 15.773 1 86.88 149 TYR B O 1
ATOM 2720 N N . ASP B 1 150 ? -0.981 0.241 16.969 1 86.5 150 ASP B N 1
ATOM 2721 C CA . ASP B 1 150 ? -0.825 -0.567 18.172 1 86.5 150 ASP B CA 1
ATOM 2722 C C . ASP B 1 150 ? -1.562 -1.897 18.047 1 86.5 150 ASP B C 1
ATOM 2724 O O . ASP B 1 150 ? -1.581 -2.699 18.984 1 86.5 150 ASP B O 1
ATOM 2728 N N . GLY B 1 151 ? -2.219 -2.08 16.922 1 80.81 151 GLY B N 1
ATOM 2729 C CA . GLY B 1 151 ? -2.768 -3.395 16.641 1 80.81 151 GLY B CA 1
ATOM 2730 C C . GLY B 1 151 ? -4.262 -3.482 16.891 1 80.81 151 GLY B C 1
ATOM 2731 O O . GLY B 1 151 ? -4.848 -4.562 16.797 1 80.81 151 GLY B O 1
ATOM 2732 N N . GLN B 1 152 ? -4.879 -2.412 17.188 1 86.31 152 GLN B N 1
ATOM 2733 C CA . GLN B 1 152 ? -6.32 -2.436 17.406 1 86.31 152 GLN B CA 1
ATOM 2734 C C . GLN B 1 152 ? -7.07 -2.631 16.094 1 86.31 152 GLN B C 1
ATOM 2736 O O . GLN B 1 152 ? -6.754 -1.988 15.094 1 86.31 152 GLN B O 1
ATOM 2741 N N . GLU B 1 153 ? -7.996 -3.488 16.141 1 84.75 153 GLU B N 1
ATOM 2742 C CA . GLU B 1 153 ? -8.898 -3.643 15 1 84.75 153 GLU B CA 1
ATOM 2743 C C . GLU B 1 153 ? -9.977 -2.564 14.992 1 84.75 153 GLU B C 1
ATOM 2745 O O . GLU B 1 153 ? -10.648 -2.354 16 1 84.75 153 GLU B O 1
ATOM 2750 N N . ILE B 1 154 ? -10.148 -1.899 13.93 1 89.62 154 ILE B N 1
ATOM 2751 C CA . ILE B 1 154 ? -11.109 -0.806 13.844 1 89.62 154 ILE B CA 1
ATOM 2752 C C . ILE B 1 154 ? -12.016 -1.011 12.641 1 89.62 154 ILE B C 1
ATOM 2754 O O . ILE B 1 154 ? -11.547 -1.354 11.547 1 89.62 154 ILE B O 1
ATOM 2758 N N . GLY B 1 155 ? -13.312 -0.78 12.852 1 86.5 155 GLY B N 1
ATOM 2759 C CA . GLY B 1 155 ? -14.305 -0.855 11.789 1 86.5 155 GLY B CA 1
ATOM 2760 C C . GLY B 1 155 ? -14.648 0.499 11.195 1 86.5 155 GLY B C 1
ATOM 2761 O O . GLY B 1 155 ? -14.875 1.462 11.93 1 86.5 155 GLY B O 1
ATOM 2762 N N . PHE B 1 156 ? -14.617 0.543 9.875 1 85.62 156 PHE B N 1
ATOM 2763 C CA . PHE B 1 156 ? -14.992 1.745 9.148 1 85.62 156 PHE B CA 1
ATOM 2764 C C . PHE B 1 156 ? -16.281 1.518 8.367 1 85.62 156 PHE B C 1
ATOM 2766 O O . PHE B 1 156 ? -16.344 0.662 7.48 1 85.62 156 PHE B O 1
ATOM 2773 N N . ASP B 1 157 ? -17.312 2.244 8.773 1 83.06 157 ASP B N 1
ATOM 2774 C CA . ASP B 1 157 ? -18.547 2.162 8.016 1 83.06 157 ASP B CA 1
ATOM 2775 C C . ASP B 1 157 ? -18.5 3.047 6.773 1 83.06 157 ASP B C 1
ATOM 2777 O O . ASP B 1 157 ? -18.656 4.266 6.867 1 83.06 157 ASP B O 1
ATOM 2781 N N . LEU B 1 158 ? -18.359 2.496 5.668 1 77.56 158 LEU B N 1
ATOM 2782 C CA . LEU B 1 158 ? -18.141 3.205 4.414 1 77.56 158 LEU B CA 1
ATOM 2783 C C . LEU B 1 158 ? -19.406 3.916 3.957 1 77.56 158 LEU B C 1
ATOM 2785 O O . LEU B 1 158 ? -19.359 4.781 3.08 1 77.56 158 LEU B O 1
ATOM 2789 N N . CYS B 1 159 ? -20.469 3.609 4.543 1 70.62 159 CYS B N 1
ATOM 2790 C CA . CYS B 1 159 ? -21.734 4.219 4.168 1 70.62 159 CYS B CA 1
ATOM 2791 C C . CYS B 1 159 ? -21.906 5.578 4.828 1 70.62 159 CYS B C 1
ATOM 2793 O O . CYS B 1 159 ? -22.766 6.371 4.422 1 70.62 159 CYS B O 1
ATOM 2795 N N . LYS B 1 160 ? -21.188 5.809 5.863 1 69 160 LYS B N 1
ATOM 2796 C CA . LYS B 1 160 ? -21.328 7.07 6.59 1 69 160 LYS B CA 1
ATOM 2797 C C . LYS B 1 160 ? -20.844 8.242 5.738 1 69 160 LYS B C 1
ATOM 2799 O O . LYS B 1 160 ? -21.109 9.398 6.066 1 69 160 LYS B O 1
ATOM 2804 N N . SER B 1 161 ? -20.016 8.141 4.785 1 59.62 161 SER B N 1
ATOM 2805 C CA . SER B 1 161 ? -19.547 9.242 3.957 1 59.62 161 SER B CA 1
ATOM 2806 C C . SER B 1 161 ? -20.672 9.781 3.064 1 59.62 161 SER B C 1
ATOM 2808 O O . SER B 1 161 ? -20.438 10.648 2.225 1 59.62 161 SER B O 1
ATOM 2810 N N . CYS B 1 162 ? -21.859 10.023 3.367 1 52.97 162 CYS B N 1
ATOM 2811 C CA . CYS B 1 162 ? -23.062 10.633 2.828 1 52.97 162 CYS B CA 1
ATOM 2812 C C . CYS B 1 162 ? -23.391 10.086 1.443 1 52.97 162 CYS B C 1
ATOM 2814 O O . CYS B 1 162 ? -24.25 10.617 0.748 1 52.97 162 CYS B O 1
ATOM 2816 N N . GLN B 1 163 ? -22.422 9.602 0.736 1 47.56 163 GLN B N 1
ATOM 2817 C CA . GLN B 1 163 ? -23.016 9.375 -0.572 1 47.56 163 GLN B CA 1
ATOM 2818 C C . GLN B 1 163 ? -24.109 8.312 -0.497 1 47.56 163 GLN B C 1
ATOM 2820 O O . GLN B 1 163 ? -23.938 7.281 0.162 1 47.56 163 GLN B O 1
ATOM 2825 N N . PRO B 1 164 ? -25.266 8.875 -0.76 1 44.66 164 PRO B N 1
ATOM 2826 C CA . PRO B 1 164 ? -26.391 7.934 -0.782 1 44.66 164 PRO B CA 1
ATOM 2827 C C . PRO B 1 164 ? -26.031 6.586 -1.396 1 44.66 164 PRO B C 1
ATOM 2829 O O . PRO B 1 164 ? -25.375 6.539 -2.443 1 44.66 164 PRO B O 1
ATOM 2832 N N . CYS B 1 165 ? -25.578 5.723 -0.714 1 44.06 165 CYS B N 1
ATOM 2833 C CA . CYS B 1 165 ? -25.375 4.426 -1.354 1 44.06 165 CYS B CA 1
ATOM 2834 C C . CYS B 1 165 ? -26.703 3.801 -1.755 1 44.06 165 CYS B C 1
ATOM 2836 O O . CYS B 1 165 ? -27.562 3.559 -0.904 1 44.06 165 CYS B O 1
ATOM 2838 N N . PHE B 1 166 ? -27.156 4.242 -2.879 1 41.34 166 PHE B N 1
ATOM 2839 C CA . PHE B 1 166 ? -28.406 3.686 -3.391 1 41.34 166 PHE B CA 1
ATOM 2840 C C . PHE B 1 166 ? -28.219 2.236 -3.822 1 41.34 166 PHE B C 1
ATOM 2842 O O . PHE B 1 166 ? -27.156 1.862 -4.309 1 41.34 166 PHE B O 1
ATOM 2849 N N . GLU B 1 167 ? -28.641 1.407 -3.146 1 41.09 167 GLU B N 1
ATOM 2850 C CA . GLU B 1 167 ? -28.734 0.049 -3.674 1 41.09 167 GLU B CA 1
ATOM 2851 C C . GLU B 1 167 ? -30 -0.125 -4.516 1 41.09 167 GLU B C 1
ATOM 2853 O O . GLU B 1 167 ? -31.109 0.131 -4.043 1 41.09 167 GLU B O 1
ATOM 2858 N N . GLU B 1 168 ? -29.828 -0.052 -5.766 1 38.28 168 GLU B N 1
ATOM 2859 C CA . GLU B 1 168 ? -31 -0.39 -6.582 1 38.28 168 GLU B CA 1
ATOM 2860 C C . GLU B 1 168 ? -31.234 -1.896 -6.602 1 38.28 168 GLU B C 1
ATOM 2862 O O . GLU B 1 168 ? -30.312 -2.678 -6.82 1 38.28 168 GLU B O 1
ATOM 2867 N N . LYS B 1 169 ? -32.312 -2.211 -6.043 1 43.28 169 LYS B N 1
ATOM 2868 C CA . LYS B 1 169 ? -32.75 -3.602 -6.098 1 43.28 169 LYS B CA 1
ATOM 2869 C C . LYS B 1 169 ? -33.438 -3.91 -7.422 1 43.28 169 LYS B C 1
ATOM 2871 O O . LYS B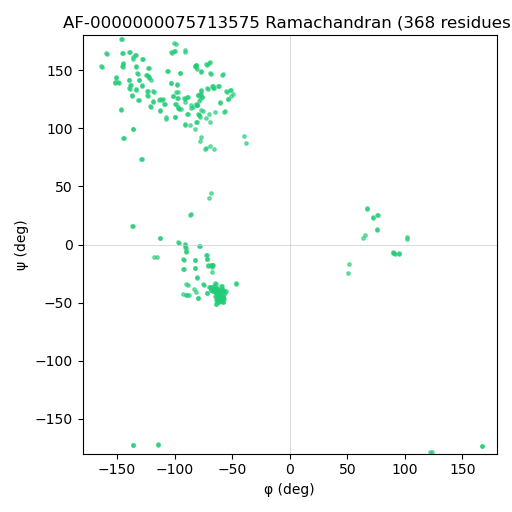 1 169 ? -33.844 -2.996 -8.148 1 43.28 169 LYS B O 1
ATOM 2876 N N . PHE B 1 170 ? -33.406 -5.152 -7.816 1 45.44 170 PHE B N 1
ATOM 2877 C CA . PHE B 1 170 ? -34.062 -5.609 -9.039 1 45.44 170 PHE B CA 1
ATOM 2878 C C . PHE B 1 170 ? -35.5 -5.051 -9.133 1 45.44 170 PHE B C 1
ATOM 2880 O O . PHE B 1 170 ? -36 -4.797 -10.227 1 45.44 170 PHE B O 1
ATOM 2887 N N . ASN B 1 171 ? -36.125 -4.918 -8.008 1 45.97 171 ASN B N 1
ATOM 2888 C CA . ASN B 1 171 ? -37.5 -4.488 -8.055 1 45.97 171 ASN B CA 1
ATOM 2889 C C . ASN B 1 171 ? -37.625 -2.967 -8.102 1 45.97 171 ASN B C 1
ATOM 2891 O O . ASN B 1 171 ? -38.656 -2.404 -7.758 1 45.97 171 ASN B O 1
ATOM 2895 N N . PHE B 1 172 ? -36.562 -2.275 -8.633 1 48.88 172 PHE B N 1
ATOM 2896 C CA . PHE B 1 172 ? -36.531 -0.828 -8.797 1 48.88 172 PHE B CA 1
ATOM 2897 C C . PHE B 1 172 ? -36.594 -0.129 -7.441 1 48.88 172 PHE B C 1
ATOM 2899 O O . PHE B 1 172 ? -37 1.034 -7.355 1 48.88 172 PHE B O 1
ATOM 2906 N N . SER B 1 173 ? -36.531 -1.011 -6.457 1 45.56 173 SER B N 1
ATOM 2907 C CA . SER B 1 173 ? -36.406 -0.377 -5.148 1 45.56 173 SER B CA 1
ATOM 2908 C C . SER B 1 173 ? -34.938 -0.039 -4.828 1 45.56 173 SER B C 1
ATOM 2910 O O . SER B 1 173 ? -34.031 -0.711 -5.301 1 45.56 173 SER B O 1
ATOM 2912 N N . ILE B 1 174 ? -34.625 1.124 -4.656 1 44.59 174 ILE B N 1
ATOM 2913 C CA . ILE B 1 174 ? -33.312 1.611 -4.238 1 44.59 174 ILE B CA 1
ATOM 2914 C C . ILE B 1 174 ? -33.156 1.411 -2.736 1 44.59 174 ILE B C 1
ATOM 2916 O O . ILE B 1 174 ? -34 1.846 -1.947 1 44.59 174 ILE B O 1
ATOM 2920 N N . THR B 1 175 ? -32.656 0.252 -2.33 1 48.97 175 THR B N 1
ATOM 2921 C CA . THR B 1 175 ? -32.344 0.132 -0.911 1 48.97 175 THR B CA 1
ATOM 2922 C C . THR B 1 175 ? -30.938 0.676 -0.617 1 48.97 175 THR B C 1
ATOM 2924 O O . THR B 1 175 ? -30.031 0.542 -1.438 1 48.97 175 THR B O 1
ATOM 2927 N N . THR B 1 176 ? -30.906 1.565 0.149 1 51.59 176 THR B N 1
ATOM 2928 C CA . THR B 1 176 ? -29.656 2.123 0.618 1 51.59 176 THR B CA 1
ATOM 2929 C C . THR B 1 176 ? -29.016 1.224 1.68 1 51.59 176 THR B C 1
ATOM 2931 O O . THR B 1 176 ? -29.719 0.683 2.537 1 51.59 176 THR B O 1
ATOM 2934 N N . LYS B 1 177 ? -27.969 0.624 1.299 1 56.78 177 LYS B N 1
ATOM 2935 C CA . LYS B 1 177 ? -27.297 -0.071 2.393 1 56.78 177 LYS B CA 1
ATOM 2936 C C . LYS B 1 177 ? -27.109 0.85 3.594 1 56.78 177 LYS B C 1
ATOM 2938 O O . LYS B 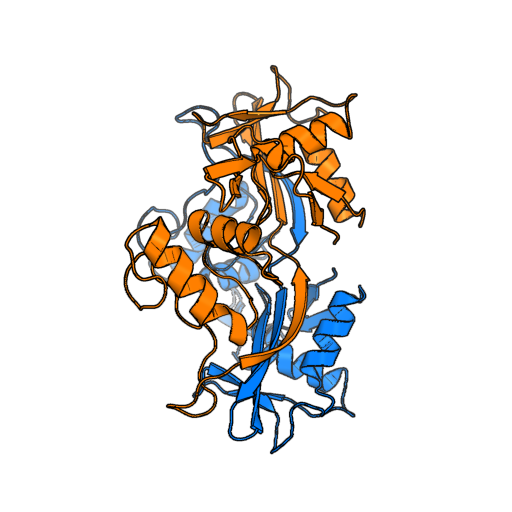1 177 ? -26.734 2.016 3.438 1 56.78 177 LYS B O 1
ATOM 2943 N N . THR B 1 178 ? -27.547 0.295 4.734 1 63.62 178 THR B N 1
ATOM 2944 C CA . THR B 1 178 ? -27.484 1.106 5.945 1 63.62 178 THR B CA 1
ATOM 2945 C C . THR B 1 178 ? -26.078 1.092 6.539 1 63.62 178 THR B C 1
ATOM 2947 O O . THR B 1 178 ? -25.688 2.029 7.234 1 63.62 178 THR B O 1
ATOM 2950 N N . SER B 1 179 ? -25.375 -0.104 6.242 1 66.12 179 SER B N 1
ATOM 2951 C CA . SER B 1 179 ? -24.016 -0.141 6.762 1 66.12 179 SER B CA 1
ATOM 2952 C C . SER B 1 179 ? -23.109 -1.025 5.902 1 66.12 179 SER B C 1
ATOM 2954 O O . SER B 1 179 ? -23.578 -1.989 5.293 1 66.12 179 SER B O 1
ATOM 2956 N N . PHE B 1 180 ? -21.891 -0.623 5.648 1 66.88 180 PHE B N 1
ATOM 2957 C CA . PHE B 1 180 ? -20.812 -1.381 5.023 1 66.88 180 PHE B CA 1
ATOM 2958 C C . PHE B 1 180 ? -19.5 -1.17 5.77 1 66.88 180 PHE B C 1
ATOM 2960 O O . PHE B 1 180 ? -18.812 -0.174 5.547 1 66.88 180 PHE B O 1
ATOM 2967 N N . ILE B 1 181 ? -19.25 -2.23 6.629 1 74.5 181 ILE B N 1
ATOM 2968 C CA . ILE B 1 181 ? -18.141 -2.029 7.555 1 74.5 181 ILE B CA 1
ATOM 2969 C C . ILE B 1 181 ? -16.891 -2.727 7.023 1 74.5 181 ILE B C 1
ATOM 2971 O O . ILE B 1 181 ? -16.922 -3.924 6.727 1 74.5 181 ILE B O 1
ATOM 2975 N N . ARG B 1 182 ? -15.898 -1.991 6.824 1 73.38 182 ARG B N 1
ATOM 2976 C CA . ARG B 1 182 ? -14.562 -2.514 6.566 1 73.38 182 ARG B CA 1
ATOM 2977 C C . ARG B 1 182 ? -13.727 -2.533 7.844 1 73.38 182 ARG B C 1
ATOM 2979 O O . ARG B 1 182 ? -13.594 -1.51 8.516 1 73.38 182 ARG B O 1
ATOM 2986 N N . LYS B 1 183 ? -13.18 -3.732 8.141 1 77.44 183 LYS B N 1
ATOM 2987 C CA . LYS B 1 183 ? -12.344 -3.865 9.328 1 77.44 183 LYS B CA 1
ATOM 2988 C C . LYS B 1 183 ? -10.859 -3.865 8.961 1 77.44 183 LYS B C 1
ATOM 2990 O O . LYS B 1 183 ? -10.453 -4.531 8.008 1 77.44 183 LYS B O 1
ATOM 2995 N N . LEU B 1 184 ? -10.164 -3.025 9.609 1 77.44 184 LEU B N 1
ATOM 2996 C CA . LEU B 1 184 ? -8.719 -2.947 9.391 1 77.44 184 LEU B CA 1
ATOM 2997 C C . LEU B 1 184 ? -7.965 -3.262 10.68 1 77.44 184 LEU B C 1
ATOM 2999 O O . LEU B 1 184 ? -8.352 -2.811 11.758 1 77.44 184 LEU B O 1
ATOM 3003 N N . LYS B 1 185 ? -6.949 -4.148 10.578 1 75.81 185 LYS B N 1
ATOM 3004 C CA . LYS B 1 185 ? -6.039 -4.477 11.664 1 75.81 185 LYS B CA 1
ATOM 3005 C C .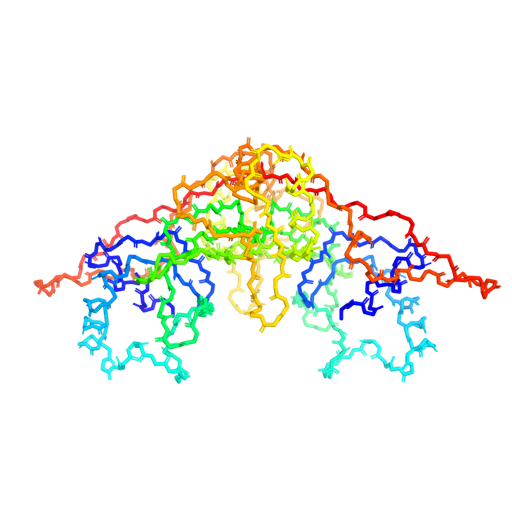 LYS B 1 185 ? -4.605 -4.617 11.164 1 75.81 185 LYS B C 1
ATOM 3007 O O . LYS B 1 185 ? -4.371 -5.145 10.078 1 75.81 185 LYS B O 1
ATOM 3012 N N . PHE B 1 186 ? -3.701 -4.016 11.914 1 72.88 186 PHE B N 1
ATOM 3013 C CA . PHE B 1 186 ? -2.285 -4.184 11.609 1 72.88 186 PHE B CA 1
ATOM 3014 C C . PHE B 1 186 ? -1.584 -4.984 12.695 1 72.88 186 PHE B C 1
ATOM 3016 O O . PHE B 1 186 ? -1.954 -4.902 13.867 1 72.88 186 PHE B O 1
#

Foldseek 3Di:
DVLLVLLCVLVVFDWPDDFPQDTDGDPVCVVVSQVVSCVVPVDGADDDDPNHDDDPDDDPDPPDDDDDPDDDDDDDDWDKDWDADPVQFTWMDTDDTPADPQLLQVQLCVVCVVFFGWGQDPVVRIIHTPDGDGSVGGYSSVVVVVCQVVWDKGKGWRLVPPPQSFNQDPVRHGDGPPTDIDIHTD/DVLLVLLCVLVVFDWDDDFPQDTDGDPVCVVVSQVVSCVVPVDGADDDDPNHDDDPDDDPDPPDDDDDPDDDDDDDDWDKDWDADPVQFTWMDTDDTPADPQLLQVQLCVVCVVFFGWGQDPVVRIIHTPDGDGSPGGYSSVVVVVCQVVWDKGKGWRLVPPPQSFNQHPVRHGDGPPTDIDIHTD